Protein AF-A0A3D8Z254-F1 (afdb_monomer)

Mean predicted aligned error: 4.97 Å

Structure (mmCIF, N/CA/C/O backbone):
data_AF-A0A3D8Z254-F1
#
_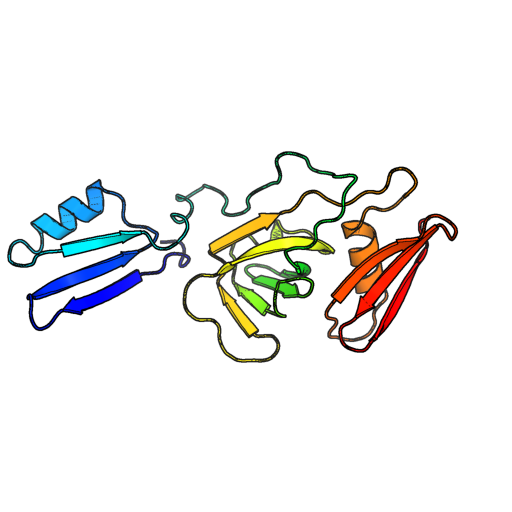entry.id   AF-A0A3D8Z254-F1
#
loop_
_atom_site.group_PDB
_atom_site.id
_atom_site.type_symbol
_atom_site.label_atom_id
_atom_site.label_alt_id
_atom_site.label_comp_id
_atom_site.label_asym_id
_atom_site.label_entity_id
_atom_site.label_seq_id
_atom_site.pdbx_PDB_ins_code
_atom_site.Cartn_x
_atom_site.Cartn_y
_atom_site.Cartn_z
_atom_site.occupancy
_atom_site.B_iso_or_equiv
_atom_site.auth_seq_id
_atom_site.auth_comp_id
_atom_site.auth_asym_id
_atom_site.auth_atom_id
_atom_site.pdbx_PDB_model_num
ATOM 1 N N . MET A 1 1 ? -8.958 11.985 17.134 1.00 48.03 1 MET A N 1
ATOM 2 C CA . MET A 1 1 ? -8.415 10.749 16.535 1.00 48.03 1 MET A CA 1
ATOM 3 C C . MET A 1 1 ? -8.203 11.050 15.072 1.00 48.03 1 MET A C 1
ATOM 5 O O . MET A 1 1 ? -9.126 11.587 14.476 1.00 48.03 1 MET A O 1
ATOM 9 N N . ASP A 1 2 ? -7.040 10.729 14.513 1.00 56.03 2 ASP A N 1
ATOM 10 C CA . ASP A 1 2 ? -6.680 11.037 13.116 1.00 56.03 2 ASP A CA 1
ATOM 11 C C . ASP A 1 2 ? -7.449 10.182 12.085 1.00 56.03 2 ASP A C 1
ATOM 13 O O . ASP A 1 2 ? -6.917 9.857 11.034 1.00 56.03 2 ASP A O 1
ATOM 17 N N . GLY A 1 3 ? -8.667 9.726 12.400 1.00 66.44 3 GLY A N 1
ATOM 18 C CA . GLY A 1 3 ? -9.522 8.925 11.512 1.00 66.44 3 GLY A CA 1
ATOM 19 C C . GLY A 1 3 ? -9.018 7.516 11.164 1.00 66.44 3 GLY A C 1
ATOM 20 O O . GLY A 1 3 ? -9.778 6.744 10.602 1.00 66.44 3 GLY A O 1
ATOM 21 N N . ARG A 1 4 ? -7.776 7.157 11.517 1.00 80.38 4 ARG A N 1
ATOM 22 C CA . ARG A 1 4 ? -7.120 5.888 11.133 1.00 80.38 4 ARG A CA 1
ATOM 23 C C . ARG A 1 4 ? -7.458 4.681 12.018 1.00 80.38 4 ARG A C 1
ATOM 25 O O . ARG A 1 4 ? -7.117 3.555 11.669 1.00 80.38 4 ARG A O 1
ATOM 32 N N . GLY A 1 5 ? -8.070 4.908 13.179 1.00 85.12 5 GLY A N 1
ATOM 33 C CA . GLY A 1 5 ? -8.407 3.834 14.112 1.00 85.12 5 GLY A CA 1
ATOM 34 C C . GLY A 1 5 ? -9.682 3.105 13.715 1.00 85.12 5 GLY A C 1
ATOM 35 O O . GLY A 1 5 ? -10.660 3.740 13.325 1.00 85.12 5 GLY A O 1
ATOM 36 N N . SER A 1 6 ? -9.676 1.788 13.864 1.00 86.88 6 SER A N 1
ATOM 37 C CA . SER A 1 6 ? -10.838 0.930 13.671 1.00 86.88 6 SER A CA 1
ATOM 38 C C . SER A 1 6 ? -11.307 0.343 14.999 1.00 86.88 6 SER A C 1
ATOM 40 O O . SER A 1 6 ? -10.534 0.150 15.944 1.00 86.88 6 SER A O 1
ATOM 42 N N . TYR A 1 7 ? -12.609 0.090 15.083 1.00 91.06 7 TYR A N 1
ATOM 43 C CA . TYR A 1 7 ? -13.187 -0.672 16.176 1.00 91.06 7 TYR A CA 1
ATOM 44 C C . TYR A 1 7 ? -14.328 -1.545 15.684 1.00 91.06 7 TYR A C 1
ATOM 46 O O . TYR A 1 7 ? -15.035 -1.212 14.732 1.00 91.06 7 TYR A O 1
ATOM 54 N N . THR A 1 8 ? -14.534 -2.636 16.404 1.00 91.44 8 THR A N 1
ATOM 55 C CA . THR A 1 8 ? -15.739 -3.446 16.334 1.00 91.44 8 THR A CA 1
ATOM 56 C C . THR A 1 8 ? -16.298 -3.576 17.740 1.00 91.44 8 THR A C 1
ATOM 58 O O . THR A 1 8 ? -15.555 -3.666 18.716 1.00 91.44 8 THR A O 1
ATOM 61 N N . VAL A 1 9 ? -17.620 -3.540 17.855 1.00 94.19 9 VAL A N 1
ATOM 62 C CA . VAL A 1 9 ? -18.309 -3.868 19.101 1.00 94.19 9 VAL A CA 1
ATOM 63 C C . VAL A 1 9 ? -19.334 -4.926 18.762 1.00 94.19 9 VAL A C 1
ATOM 65 O O . VAL A 1 9 ? -20.166 -4.726 17.877 1.00 94.19 9 VAL A O 1
ATOM 68 N N . SER A 1 10 ? -19.260 -6.052 19.454 1.00 94.75 10 SER A N 1
ATOM 69 C CA . SER A 1 10 ? -20.246 -7.117 19.349 1.00 94.75 10 SER A CA 1
ATOM 70 C C . SER A 1 10 ? -20.638 -7.602 20.737 1.00 94.75 10 SER A C 1
ATOM 72 O O . SER A 1 10 ? -20.000 -7.277 21.739 1.00 94.75 10 SER A O 1
ATOM 74 N N . THR A 1 11 ? -21.745 -8.328 20.814 1.00 95.12 11 THR A N 1
ATOM 75 C CA . THR A 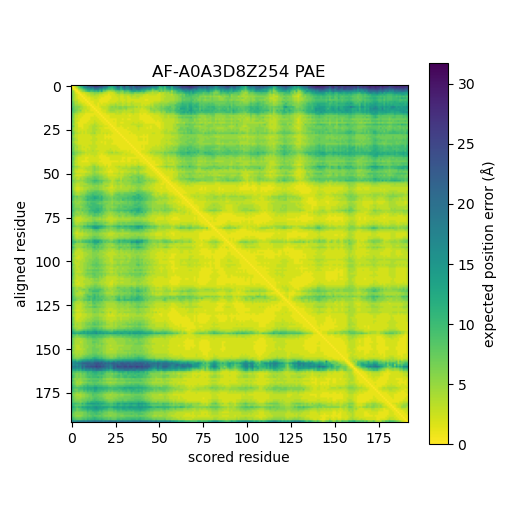1 11 ? -22.253 -8.848 22.080 1.00 95.12 11 THR A CA 1
ATOM 76 C C . THR A 1 11 ? -22.642 -10.296 21.886 1.00 95.12 11 THR A C 1
ATOM 78 O O . THR A 1 11 ? -23.432 -10.618 20.997 1.00 95.12 11 THR A O 1
ATOM 81 N N . ASP A 1 12 ? -22.108 -11.163 22.737 1.00 92.25 12 ASP A N 1
ATOM 82 C CA . ASP A 1 12 ? -22.614 -12.517 22.870 1.00 92.25 12 ASP A CA 1
ATOM 83 C C . ASP A 1 12 ? -23.932 -12.457 23.649 1.00 92.25 12 ASP A C 1
ATOM 85 O O . ASP A 1 12 ? -23.964 -12.180 24.847 1.00 92.25 12 ASP A O 1
ATOM 89 N N . ILE A 1 13 ? -25.040 -12.706 22.956 1.00 92.12 13 ILE A N 1
ATOM 90 C CA . ILE A 1 13 ? -26.385 -12.630 23.538 1.00 92.12 13 ILE A CA 1
ATOM 91 C C . ILE A 1 13 ? -26.690 -13.761 24.532 1.00 92.12 13 ILE A C 1
ATOM 93 O O . ILE A 1 13 ? -27.680 -13.674 25.254 1.00 92.12 13 ILE A O 1
ATOM 97 N N . ILE A 1 14 ? -25.875 -14.820 24.567 1.00 93.94 14 ILE A N 1
ATOM 98 C CA . ILE A 1 14 ? -26.016 -15.934 25.510 1.00 93.94 14 ILE A CA 1
ATOM 99 C C . ILE A 1 14 ? -25.294 -15.598 26.815 1.00 93.94 14 ILE A C 1
ATOM 101 O O . ILE A 1 14 ? -25.862 -15.773 27.892 1.00 93.94 14 ILE A O 1
ATOM 105 N N . THR A 1 15 ? -24.049 -15.121 26.731 1.00 93.12 15 THR A N 1
ATOM 106 C CA . THR A 1 15 ? -23.218 -14.841 27.917 1.00 93.12 15 THR A CA 1
ATOM 107 C C . THR A 1 15 ? -23.320 -13.399 28.416 1.00 93.12 15 THR A C 1
ATOM 109 O O . THR A 1 15 ? -22.952 -13.120 29.556 1.00 93.12 15 THR A O 1
ATOM 112 N N . GLY A 1 16 ? -23.821 -12.479 27.589 1.00 91.38 16 GLY A N 1
ATOM 113 C CA . GLY A 1 16 ? -23.878 -11.043 27.869 1.00 91.38 16 GLY A CA 1
ATOM 114 C C . GLY A 1 16 ? -22.524 -10.331 27.765 1.00 91.38 16 GLY A C 1
ATOM 115 O O . GLY A 1 16 ? -22.438 -9.148 28.097 1.00 91.38 16 GLY A O 1
ATOM 116 N N . VAL A 1 17 ? -21.468 -11.028 27.330 1.00 96.19 17 VAL A N 1
ATOM 117 C CA . VAL A 1 17 ? -20.127 -10.450 27.171 1.00 96.19 17 VAL A CA 1
ATOM 118 C C . VAL A 1 17 ? -20.112 -9.519 25.962 1.00 96.19 17 VAL A C 1
ATOM 120 O O . VAL A 1 17 ? -20.570 -9.878 24.876 1.00 96.19 17 VAL A O 1
ATOM 123 N N . ILE A 1 18 ? -19.556 -8.323 26.149 1.00 96.94 18 ILE A N 1
ATOM 124 C CA . ILE A 1 18 ? -19.326 -7.360 25.073 1.00 96.94 18 ILE A CA 1
ATOM 125 C C . ILE A 1 18 ? -17.884 -7.521 24.597 1.00 96.94 18 ILE A C 1
ATOM 127 O O . ILE A 1 18 ? -16.942 -7.281 25.353 1.00 96.94 18 ILE A O 1
ATOM 131 N N . GLU A 1 19 ? -17.708 -7.898 23.335 1.00 96.69 19 GLU A N 1
ATOM 132 C CA . GLU A 1 19 ? -16.398 -7.967 22.694 1.00 96.69 19 GLU A CA 1
ATOM 133 C C . GLU A 1 19 ? -16.105 -6.660 21.959 1.00 96.69 19 GLU A C 1
ATOM 135 O O . GLU A 1 19 ? -16.905 -6.192 21.146 1.00 96.69 19 GLU A O 1
ATOM 140 N N . ILE A 1 20 ? -14.947 -6.071 22.248 1.00 96.19 20 ILE A N 1
ATOM 141 C CA . ILE A 1 20 ? -14.480 -4.811 21.675 1.00 96.19 20 ILE A CA 1
ATOM 142 C C . ILE A 1 20 ? -13.157 -5.076 20.956 1.00 96.19 20 ILE A C 1
ATOM 144 O O . ILE A 1 20 ? -12.096 -5.135 21.586 1.00 96.19 20 ILE A O 1
ATOM 148 N N . GLY A 1 21 ? -13.224 -5.226 19.635 1.00 94.50 21 GLY A N 1
ATOM 149 C CA . GLY A 1 21 ? -12.053 -5.204 18.762 1.00 94.50 21 GLY A CA 1
ATOM 150 C C . GLY A 1 21 ? -11.593 -3.766 18.551 1.00 94.50 21 GLY A C 1
ATOM 151 O O . GLY A 1 21 ? -12.422 -2.874 18.351 1.00 94.50 21 GLY A O 1
ATOM 152 N N . HIS A 1 22 ? -10.296 -3.494 18.654 1.00 93.56 22 HIS A N 1
ATOM 153 C CA . HIS A 1 22 ? -9.771 -2.139 18.505 1.00 93.56 22 HIS A CA 1
ATOM 154 C C . HIS A 1 22 ? -8.308 -2.113 18.082 1.00 93.56 22 HIS A C 1
ATOM 156 O O . HIS A 1 22 ? -7.547 -3.041 18.320 1.00 93.56 22 HIS A O 1
ATOM 162 N N . ASP A 1 23 ? -7.854 -0.951 17.634 1.00 92.06 23 ASP A N 1
ATOM 163 C CA . ASP A 1 23 ? -6.436 -0.688 17.383 1.00 92.06 23 ASP A CA 1
ATOM 164 C C . ASP A 1 23 ? -5.933 0.619 18.008 1.00 92.06 23 ASP A C 1
ATOM 166 O O . ASP A 1 23 ? -4.857 1.109 17.678 1.00 92.06 23 ASP A O 1
ATOM 170 N N . PHE A 1 24 ? -6.700 1.197 18.933 1.00 92.50 24 PHE A N 1
ATOM 171 C CA . PHE A 1 24 ? -6.371 2.498 19.525 1.00 92.50 24 PHE A CA 1
ATOM 172 C C . PHE A 1 24 ? -6.555 2.578 21.042 1.00 92.50 24 PHE A C 1
ATOM 174 O O . PHE A 1 24 ? -6.047 3.511 21.667 1.00 92.50 24 PHE A O 1
ATOM 181 N N . LEU A 1 25 ? -7.283 1.646 21.667 1.00 93.31 25 LEU A N 1
ATOM 182 C CA . LEU A 1 25 ? -7.513 1.690 23.109 1.00 93.31 25 LEU A CA 1
ATOM 183 C C . LEU A 1 25 ? -6.271 1.219 23.867 1.00 93.31 25 LEU A C 1
ATOM 185 O O . LEU A 1 25 ? -5.863 0.064 23.790 1.00 93.31 25 LEU A O 1
ATOM 189 N N . LYS A 1 26 ? -5.701 2.110 24.675 1.00 92.94 26 LYS A N 1
ATOM 190 C CA . LYS A 1 26 ? -4.655 1.763 25.642 1.00 92.94 26 LYS A CA 1
ATOM 191 C C . LYS A 1 26 ? -5.265 1.075 26.859 1.00 92.94 26 LYS A C 1
ATOM 193 O O . LYS A 1 26 ? -6.400 1.367 27.238 1.00 92.94 26 LYS A O 1
ATOM 198 N N . THR A 1 27 ? -4.464 0.300 27.591 1.00 93.94 27 THR A N 1
ATOM 199 C CA . THR A 1 27 ? -4.886 -0.383 28.833 1.00 93.94 27 THR A CA 1
ATOM 200 C C . THR A 1 27 ? -5.558 0.556 29.843 1.00 93.94 27 THR A C 1
ATOM 202 O O . THR A 1 27 ? -6.535 0.196 30.493 1.00 93.94 27 THR A O 1
ATOM 205 N N . GLY A 1 28 ? -5.071 1.795 29.977 1.00 95.12 28 GLY A N 1
ATOM 206 C CA . GLY A 1 28 ? -5.688 2.785 30.866 1.00 95.12 28 GLY A CA 1
ATOM 207 C C . GLY A 1 28 ? -7.080 3.248 30.413 1.00 95.12 28 GLY A C 1
ATOM 208 O O . GLY A 1 28 ? -7.902 3.594 31.256 1.00 95.12 28 GLY A O 1
ATOM 209 N N . GLN A 1 29 ? -7.353 3.257 29.106 1.00 94.94 29 GLN A N 1
ATOM 210 C CA . GLN A 1 29 ? -8.665 3.591 28.542 1.00 94.94 29 GLN A CA 1
ATOM 211 C C . GLN A 1 29 ? -9.626 2.406 28.649 1.00 94.94 29 GLN A C 1
ATOM 213 O O . GLN A 1 29 ? -10.766 2.610 29.052 1.00 94.94 29 GLN A O 1
ATOM 218 N N . GLN A 1 30 ? -9.149 1.182 28.406 1.00 96.75 30 GLN A N 1
ATOM 219 C CA . GLN A 1 30 ? -9.919 -0.049 28.628 1.00 96.75 30 GLN A CA 1
ATOM 220 C C . GLN A 1 30 ? -10.434 -0.119 30.076 1.00 96.75 30 GLN A C 1
ATOM 222 O O . GLN A 1 30 ? -11.635 -0.199 30.305 1.00 96.75 30 GLN A O 1
ATOM 227 N N . LYS A 1 31 ? -9.556 0.112 31.063 1.00 97.12 31 LYS A N 1
ATOM 228 C CA . LYS A 1 31 ? -9.941 0.181 32.488 1.00 97.12 31 LYS A CA 1
ATOM 229 C C . LYS A 1 31 ? -10.949 1.282 32.818 1.00 97.12 31 LYS A C 1
ATOM 231 O O . LYS A 1 31 ? -11.680 1.178 33.800 1.00 97.12 31 LYS A O 1
ATOM 236 N N . LYS A 1 32 ? -10.956 2.390 32.069 1.00 97.19 32 LYS A N 1
ATOM 237 C CA . LYS A 1 32 ? -11.971 3.443 32.242 1.00 97.19 32 LYS A CA 1
ATOM 238 C C . LYS A 1 32 ? -13.324 2.982 31.708 1.00 97.19 32 LYS A C 1
ATOM 240 O O . LYS A 1 32 ? -14.322 3.248 32.365 1.00 97.19 32 LYS A O 1
ATOM 245 N N . LEU A 1 33 ? -13.340 2.277 30.577 1.00 96.12 33 LEU A N 1
ATOM 246 C CA . LEU A 1 33 ? -14.555 1.697 30.003 1.00 96.12 33 LEU A CA 1
ATOM 247 C C . LEU A 1 33 ? -15.149 0.629 30.929 1.00 96.12 33 LEU A C 1
ATOM 249 O O . LEU A 1 33 ? -16.332 0.702 31.231 1.00 96.12 33 LEU A O 1
ATOM 253 N N . GLU A 1 34 ? -14.331 -0.270 31.480 1.00 97.19 34 GLU A N 1
ATOM 254 C CA . GLU A 1 34 ? -14.778 -1.269 32.471 1.00 97.19 34 GLU A CA 1
ATOM 255 C C . GLU A 1 34 ? -15.443 -0.614 33.691 1.00 97.19 34 GLU A C 1
ATOM 257 O O . GLU A 1 34 ? -16.478 -1.064 34.169 1.00 97.19 34 GLU A O 1
ATOM 262 N N . LYS A 1 35 ? -14.886 0.502 34.180 1.00 97.19 35 LYS A N 1
ATOM 263 C CA . LYS A 1 35 ? -15.482 1.262 35.292 1.00 97.19 35 LYS A CA 1
ATOM 264 C C . LYS A 1 35 ? -16.767 1.990 34.910 1.00 97.19 35 LYS A C 1
ATOM 266 O O . LYS A 1 35 ? -17.600 2.229 35.778 1.00 97.19 35 LYS A O 1
ATOM 271 N N . GLN A 1 36 ? -16.887 2.413 33.654 1.00 97.38 36 GLN A N 1
ATOM 272 C CA . GLN A 1 36 ? -18.061 3.118 33.147 1.00 97.38 36 GLN A CA 1
ATOM 273 C C . GLN A 1 36 ? -19.237 2.164 32.907 1.00 97.38 36 GLN A C 1
ATOM 275 O O . GLN A 1 36 ? -20.385 2.577 33.053 1.00 97.38 36 GLN A O 1
ATOM 280 N N . PHE A 1 37 ? -18.950 0.901 32.587 1.00 95.12 37 PHE A N 1
ATOM 281 C CA . PHE A 1 37 ? -19.934 -0.149 32.329 1.00 95.12 37 PHE A CA 1
ATOM 282 C C . PHE A 1 37 ? -19.744 -1.329 33.299 1.00 95.12 37 PHE A C 1
ATOM 284 O O . PHE A 1 37 ? -19.444 -2.435 32.856 1.00 95.12 37 PHE A O 1
ATOM 291 N N . PRO A 1 38 ? -19.910 -1.115 34.620 1.00 95.56 38 PRO A N 1
ATOM 292 C CA . PRO A 1 38 ? -19.565 -2.113 35.635 1.00 95.56 38 PRO A CA 1
ATOM 293 C C . PRO A 1 38 ? -20.451 -3.366 35.596 1.00 95.56 38 PRO A C 1
ATOM 295 O O . PRO A 1 38 ? -20.047 -4.409 36.101 1.00 95.56 38 PRO A O 1
ATOM 298 N N . ASP A 1 39 ? -21.639 -3.266 34.996 1.00 95.12 39 ASP A N 1
ATOM 299 C CA . ASP A 1 39 ? -22.605 -4.365 34.897 1.00 95.12 39 ASP A CA 1
ATOM 300 C C . ASP A 1 39 ? -22.337 -5.299 33.703 1.00 95.12 39 ASP A C 1
ATOM 302 O O . ASP A 1 39 ? -23.005 -6.322 33.561 1.00 95.12 39 ASP A O 1
ATOM 306 N N . TYR A 1 40 ? -21.367 -4.965 32.844 1.00 93.19 40 TYR A N 1
ATOM 307 C CA . TYR A 1 40 ? -21.034 -5.739 31.651 1.00 93.19 40 TYR A CA 1
ATOM 308 C C . TYR A 1 40 ? -19.603 -6.263 31.720 1.00 93.19 40 TYR A C 1
ATOM 310 O O . TYR A 1 40 ? -18.658 -5.532 32.019 1.00 93.19 40 TYR A O 1
ATOM 318 N N . ALA A 1 41 ? -19.425 -7.533 31.366 1.00 95.69 41 ALA A N 1
ATOM 319 C CA . ALA A 1 41 ? -18.102 -8.068 31.091 1.00 95.69 41 ALA A CA 1
ATOM 320 C C . ALA A 1 41 ? -17.631 -7.539 29.729 1.00 95.69 41 ALA A C 1
ATOM 322 O O . ALA A 1 41 ? -18.234 -7.845 28.699 1.00 95.69 41 ALA A O 1
ATOM 323 N N . LEU A 1 42 ? -16.564 -6.739 29.731 1.00 97.31 42 LEU A N 1
ATOM 324 C CA . LEU A 1 42 ? -15.933 -6.232 28.515 1.00 97.31 42 LEU A CA 1
ATOM 325 C C . LEU A 1 42 ? -14.700 -7.078 28.188 1.00 97.31 42 LEU A C 1
ATOM 327 O O . LEU A 1 42 ? -13.821 -7.246 29.033 1.00 97.31 42 LEU A O 1
ATOM 331 N N . ASN A 1 43 ? -14.618 -7.580 26.960 1.00 96.69 43 ASN A N 1
ATOM 332 C CA . ASN A 1 43 ? -13.450 -8.280 26.442 1.00 96.69 43 ASN A CA 1
ATOM 333 C C . ASN A 1 43 ? -12.806 -7.447 25.332 1.00 96.69 43 ASN A C 1
ATOM 335 O O . ASN A 1 43 ? -13.417 -7.225 24.289 1.00 96.69 43 ASN A O 1
ATOM 339 N N . PHE A 1 44 ? -11.577 -6.983 25.548 1.00 96.88 44 PHE A N 1
ATOM 340 C CA . PHE A 1 44 ? -10.856 -6.169 24.572 1.00 96.88 44 PHE A CA 1
ATOM 341 C C . PHE A 1 44 ? -9.894 -7.027 23.760 1.00 96.88 44 PHE A C 1
ATOM 343 O O . PHE A 1 44 ? -9.047 -7.727 24.319 1.00 96.88 44 PHE A O 1
ATOM 350 N N . LYS A 1 45 ? -9.971 -6.910 22.437 1.00 95.19 45 LYS A N 1
ATOM 351 C CA . LYS A 1 45 ? -9.044 -7.549 21.510 1.00 95.19 45 LYS A CA 1
ATOM 352 C C . LYS A 1 45 ? -8.362 -6.482 20.669 1.00 95.19 45 LYS A C 1
ATOM 354 O O . LYS A 1 45 ? -9.024 -5.668 20.036 1.00 95.19 45 LYS A O 1
ATOM 359 N N . GLN A 1 46 ? -7.032 -6.494 20.659 1.00 93.50 46 GLN A N 1
ATOM 360 C CA . GLN A 1 46 ? -6.294 -5.654 19.729 1.00 93.50 46 GLN A CA 1
ATOM 361 C C . GLN A 1 46 ? -6.305 -6.298 18.337 1.00 93.50 46 GLN A C 1
ATOM 363 O O . GLN A 1 46 ? -5.834 -7.425 18.181 1.00 93.50 46 GLN A O 1
ATOM 368 N N . ASP A 1 47 ? -6.787 -5.563 17.341 1.00 87.62 47 ASP A N 1
ATOM 369 C CA . ASP A 1 47 ? -6.780 -5.956 15.936 1.00 87.62 47 ASP A CA 1
ATOM 370 C C . ASP A 1 47 ? -5.640 -5.234 15.198 1.00 87.62 47 ASP A C 1
ATOM 372 O O . ASP A 1 47 ? -5.571 -4.004 15.146 1.00 87.62 47 ASP A O 1
ATOM 376 N N . GLY A 1 48 ? -4.708 -6.000 14.629 1.00 86.38 48 GLY A N 1
ATOM 377 C CA . GLY A 1 48 ? -3.560 -5.446 13.904 1.00 86.38 48 GLY A CA 1
ATOM 378 C C . GLY A 1 48 ? -2.613 -4.609 14.776 1.00 86.38 48 GLY A C 1
ATOM 379 O O . GLY A 1 48 ? -2.481 -4.822 15.990 1.00 86.38 48 GLY A O 1
ATOM 380 N N . ARG A 1 49 ? -1.895 -3.668 14.148 1.00 90.62 49 ARG A N 1
ATOM 381 C CA . ARG A 1 49 ? -0.979 -2.756 14.854 1.00 90.62 49 ARG A CA 1
ATOM 382 C C . ARG A 1 49 ? -1.769 -1.650 15.551 1.00 90.62 49 ARG A C 1
ATOM 384 O O . ARG A 1 49 ? -2.783 -1.187 15.035 1.00 90.62 49 ARG A O 1
ATOM 391 N N . MET A 1 50 ? -1.289 -1.188 16.704 1.00 91.69 50 MET A N 1
ATOM 392 C CA . MET A 1 50 ? -1.850 0.014 17.329 1.00 91.69 50 MET A CA 1
ATOM 393 C C . MET A 1 50 ? -1.621 1.214 16.416 1.00 91.69 50 MET A C 1
ATOM 395 O O . MET A 1 50 ? -0.519 1.355 15.892 1.00 91.69 50 MET A O 1
ATOM 399 N N . VAL A 1 51 ? -2.625 2.072 16.239 1.00 91.81 51 VAL A N 1
ATOM 400 C CA . VAL A 1 51 ? -2.472 3.320 15.481 1.00 91.81 51 VAL A CA 1
ATOM 401 C C . VAL A 1 51 ? -1.311 4.144 16.026 1.00 91.81 51 VAL A C 1
ATOM 403 O O . VAL A 1 51 ? -1.071 4.176 17.236 1.00 91.81 51 VAL A O 1
ATOM 406 N N . ALA A 1 52 ? -0.600 4.824 15.127 1.00 90.50 52 ALA A N 1
ATOM 407 C CA . ALA A 1 52 ? 0.454 5.746 15.516 1.00 90.50 52 ALA A CA 1
ATOM 408 C C . ALA A 1 52 ? -0.094 6.796 16.496 1.00 90.50 52 ALA A C 1
ATOM 410 O O . ALA A 1 52 ? -1.207 7.308 16.333 1.00 90.50 52 ALA A O 1
ATOM 411 N N . GLU A 1 53 ? 0.689 7.107 17.528 1.00 87.56 53 GLU A N 1
ATOM 412 C CA . GLU A 1 53 ? 0.332 8.170 18.462 1.00 87.56 53 GLU A CA 1
ATOM 413 C C . GLU A 1 53 ? 0.293 9.523 17.742 1.00 87.56 53 GLU A C 1
ATOM 415 O O . GLU A 1 53 ? 1.019 9.720 16.764 1.00 87.56 53 GLU A O 1
ATOM 420 N N . PRO A 1 54 ? -0.487 10.499 18.238 1.00 83.88 54 PRO A N 1
ATOM 421 C CA . PRO A 1 54 ? -0.460 11.849 17.692 1.00 83.88 54 PRO A CA 1
ATOM 422 C C . PRO A 1 54 ? 0.974 12.394 17.597 1.00 83.88 54 PRO A C 1
ATOM 424 O O . PRO A 1 54 ? 1.711 12.411 18.585 1.00 83.88 54 PRO A O 1
ATOM 427 N N . GLY A 1 55 ? 1.366 12.833 16.400 1.00 85.50 55 GLY A N 1
ATOM 428 C CA . GLY A 1 55 ? 2.712 13.337 16.106 1.00 85.50 55 GLY A CA 1
ATOM 429 C C . GLY A 1 55 ? 3.753 12.268 15.752 1.00 85.50 55 GLY A C 1
ATOM 430 O O . GLY A 1 55 ? 4.871 12.625 15.387 1.00 85.50 55 GLY A O 1
ATOM 431 N N . GLN A 1 56 ? 3.414 10.978 15.821 1.00 91.31 56 GLN A N 1
ATOM 432 C CA . GLN A 1 56 ? 4.230 9.905 15.255 1.00 91.31 56 GLN A CA 1
ATOM 433 C C . GLN A 1 56 ? 3.804 9.616 13.816 1.00 91.31 56 GLN A C 1
ATOM 435 O O . GLN A 1 56 ? 2.618 9.614 13.489 1.00 91.31 56 GLN A O 1
ATOM 440 N N . SER A 1 57 ? 4.791 9.355 12.961 1.00 93.94 57 SER A N 1
ATOM 441 C CA . SER A 1 57 ? 4.536 8.967 11.577 1.00 93.94 57 SER A CA 1
ATOM 442 C C . SER A 1 57 ? 3.974 7.549 11.509 1.00 93.94 57 SER A C 1
ATOM 444 O O . SER A 1 57 ? 4.443 6.654 12.216 1.00 93.94 57 SER A O 1
ATOM 446 N N . ALA A 1 58 ? 3.004 7.337 10.623 1.00 95.81 58 ALA A N 1
ATOM 447 C CA . ALA A 1 58 ? 2.540 6.008 10.239 1.00 95.81 58 ALA A CA 1
ATOM 448 C C . ALA A 1 58 ? 3.274 5.446 9.009 1.00 95.81 58 ALA A C 1
ATOM 450 O O . ALA A 1 58 ? 2.905 4.389 8.491 1.00 95.81 58 ALA A O 1
ATOM 451 N N . ILE A 1 59 ? 4.317 6.134 8.540 1.00 97.25 59 ILE A N 1
ATOM 452 C CA . ILE A 1 59 ? 5.244 5.601 7.549 1.00 97.25 59 ILE A CA 1
ATOM 453 C C . ILE A 1 59 ? 6.356 4.858 8.280 1.00 97.25 59 ILE A C 1
ATOM 455 O O . ILE A 1 59 ? 7.126 5.432 9.054 1.00 97.25 59 ILE A O 1
ATOM 459 N N . ILE A 1 60 ? 6.470 3.567 7.993 1.00 97.31 60 ILE A N 1
ATOM 460 C CA . ILE A 1 60 ? 7.506 2.710 8.557 1.00 97.31 60 ILE A CA 1
ATOM 461 C C . ILE A 1 60 ? 8.628 2.622 7.534 1.00 97.31 60 ILE A C 1
ATOM 463 O O . ILE A 1 60 ? 8.459 2.080 6.444 1.00 97.31 60 ILE A O 1
ATOM 467 N N . LYS A 1 61 ? 9.776 3.205 7.878 1.00 96.50 61 LYS A N 1
ATOM 468 C CA . LYS A 1 61 ? 10.967 3.189 7.025 1.00 96.50 61 LYS A CA 1
ATOM 469 C C . LYS A 1 61 ? 11.692 1.847 7.149 1.00 96.50 61 LYS A C 1
ATOM 471 O O . LYS A 1 61 ? 11.715 1.277 8.245 1.00 96.50 61 LYS A O 1
ATOM 476 N N . PRO A 1 62 ? 12.325 1.362 6.070 1.00 96.31 62 PRO A N 1
ATOM 477 C CA . PRO A 1 62 ? 13.100 0.140 6.148 1.00 96.31 62 PRO A CA 1
ATOM 478 C C . PRO A 1 62 ? 14.353 0.364 7.004 1.00 96.31 62 PRO A C 1
ATOM 480 O O . PRO A 1 62 ? 14.860 1.481 7.116 1.00 96.31 62 PRO A O 1
ATOM 483 N N . LYS A 1 63 ? 14.873 -0.711 7.607 1.00 95.06 63 LYS A N 1
ATOM 484 C CA . LYS A 1 63 ? 16.136 -0.656 8.368 1.00 95.06 63 LYS A CA 1
ATOM 485 C C . LYS A 1 63 ? 17.323 -0.301 7.471 1.00 95.06 63 LYS A C 1
ATOM 487 O O . LYS A 1 63 ? 18.209 0.435 7.890 1.00 95.06 63 LYS A O 1
ATOM 492 N N . GLU A 1 64 ? 17.311 -0.827 6.251 1.00 95.19 64 GLU A N 1
ATOM 493 C CA . GLU A 1 64 ? 18.277 -0.537 5.198 1.00 95.19 64 GLU A CA 1
ATOM 494 C C . GLU A 1 64 ? 17.533 0.077 4.016 1.00 95.19 64 GLU A C 1
ATOM 496 O 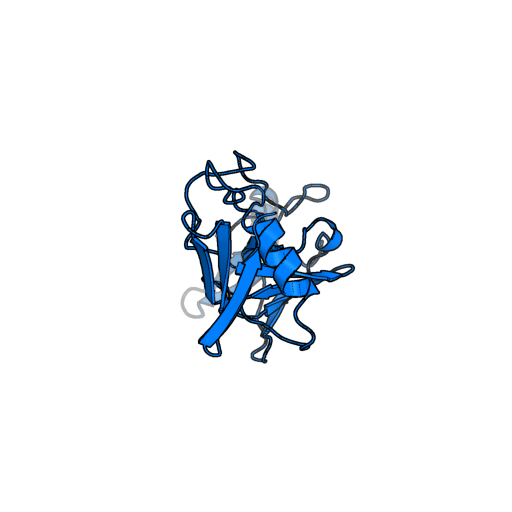O . GLU A 1 64 ? 16.489 -0.424 3.602 1.00 95.19 64 GLU A O 1
ATOM 501 N N . ASN A 1 65 ? 18.048 1.183 3.481 1.00 94.38 65 ASN A N 1
ATOM 502 C CA . ASN A 1 65 ? 17.367 1.894 2.399 1.00 94.38 65 ASN A CA 1
ATOM 503 C C . ASN A 1 65 ? 17.391 1.124 1.077 1.00 94.38 65 ASN A C 1
ATOM 505 O O . ASN A 1 65 ? 16.469 1.286 0.283 1.00 94.38 65 ASN A O 1
ATOM 509 N N . GLU A 1 66 ? 18.408 0.290 0.867 1.00 96.12 66 GLU A N 1
ATOM 510 C CA . GLU A 1 66 ? 18.636 -0.471 -0.358 1.00 96.12 66 GLU A CA 1
ATOM 511 C C . GLU A 1 66 ? 18.873 -1.949 -0.054 1.00 96.12 66 GLU A C 1
ATOM 513 O O . GLU A 1 66 ? 19.318 -2.315 1.032 1.00 96.12 66 GLU A O 1
ATOM 518 N N . THR A 1 67 ? 18.618 -2.796 -1.046 1.00 97.06 67 THR A N 1
ATOM 519 C CA . THR A 1 67 ? 18.869 -4.237 -1.005 1.00 97.06 67 THR A CA 1
ATOM 520 C C . THR A 1 67 ? 19.394 -4.730 -2.350 1.00 97.06 67 THR A C 1
ATOM 522 O O . THR A 1 67 ? 19.062 -4.197 -3.409 1.00 97.06 67 THR A O 1
ATOM 525 N N . LYS A 1 68 ? 20.208 -5.790 -2.329 1.00 96.50 68 LYS A N 1
ATOM 526 C CA . LYS A 1 68 ? 20.642 -6.506 -3.544 1.00 96.50 68 LYS A CA 1
ATOM 527 C C . LYS A 1 68 ? 19.712 -7.664 -3.918 1.00 96.50 68 LYS A C 1
ATOM 529 O O . LYS A 1 68 ? 19.925 -8.298 -4.948 1.00 96.50 68 LYS A O 1
ATOM 534 N N . THR A 1 69 ? 18.681 -7.905 -3.115 1.00 94.50 69 THR A N 1
ATOM 535 C CA . THR A 1 69 ? 17.679 -8.951 -3.326 1.00 94.50 69 THR A CA 1
ATOM 536 C C . THR A 1 69 ? 16.316 -8.297 -3.540 1.00 94.50 69 THR A C 1
ATOM 538 O O . THR A 1 69 ? 15.903 -7.526 -2.672 1.00 94.50 69 THR A O 1
ATOM 541 N N . PRO A 1 70 ? 15.618 -8.576 -4.654 1.00 93.19 70 PRO A N 1
ATOM 542 C CA . PRO A 1 70 ? 14.300 -8.007 -4.905 1.00 93.19 70 PRO A CA 1
ATOM 543 C C . PRO A 1 70 ? 13.284 -8.491 -3.868 1.00 93.19 70 PRO A C 1
ATOM 545 O O . PRO A 1 70 ? 13.357 -9.626 -3.396 1.00 93.19 70 PRO A O 1
ATOM 548 N N . ALA A 1 71 ? 12.326 -7.632 -3.526 1.00 92.88 71 ALA A N 1
ATOM 549 C CA . ALA A 1 71 ? 11.191 -8.018 -2.699 1.00 92.88 71 ALA A CA 1
ATOM 550 C C . ALA A 1 71 ? 10.105 -8.683 -3.559 1.00 92.88 71 ALA A C 1
ATOM 552 O O . ALA A 1 71 ? 9.789 -8.206 -4.648 1.00 92.88 71 ALA A O 1
ATOM 553 N N . GLU A 1 72 ? 9.511 -9.763 -3.049 1.00 89.31 72 GLU A N 1
ATOM 554 C CA . GLU A 1 72 ? 8.403 -10.470 -3.713 1.00 89.31 72 GLU A CA 1
ATOM 555 C C . GLU A 1 72 ? 7.020 -9.963 -3.267 1.00 89.31 72 GLU A C 1
ATOM 557 O O . GLU A 1 72 ? 6.029 -10.160 -3.961 1.00 89.31 72 GLU A O 1
ATOM 562 N N . GLU A 1 73 ? 6.956 -9.276 -2.126 1.00 93.31 73 GLU A N 1
ATOM 563 C CA . GLU A 1 73 ? 5.722 -8.773 -1.514 1.00 93.31 73 GLU A CA 1
ATOM 564 C C . GLU A 1 73 ? 5.596 -7.248 -1.636 1.00 93.31 73 GLU A C 1
ATOM 566 O O . GLU A 1 73 ? 6.582 -6.537 -1.836 1.00 93.31 73 GLU A O 1
ATOM 571 N N . GLY A 1 74 ? 4.384 -6.739 -1.425 1.00 96.19 74 GLY A N 1
ATOM 572 C CA . GLY A 1 74 ? 4.034 -5.325 -1.533 1.00 96.19 74 GLY A CA 1
ATOM 573 C C . GLY A 1 74 ? 3.696 -4.907 -2.964 1.00 96.19 74 GLY A C 1
ATOM 574 O O . GLY A 1 74 ? 3.775 -5.711 -3.893 1.00 96.19 74 GLY A O 1
ATOM 575 N N . GLY A 1 75 ? 3.354 -3.634 -3.125 1.00 96.69 75 GLY A N 1
ATOM 576 C CA . GLY A 1 75 ? 3.026 -3.003 -4.401 1.00 96.69 75 GLY A CA 1
ATOM 577 C C . GLY A 1 75 ? 3.744 -1.680 -4.578 1.00 96.69 75 GLY A C 1
ATOM 578 O O . GLY A 1 75 ? 4.407 -1.191 -3.665 1.00 96.69 75 GLY A O 1
ATOM 579 N N . PHE A 1 76 ? 3.644 -1.103 -5.766 1.00 97.19 76 PHE A N 1
ATOM 580 C CA . PHE A 1 76 ? 4.330 0.139 -6.097 1.00 97.19 76 PHE A CA 1
ATOM 581 C C . PHE A 1 76 ? 3.422 1.335 -5.876 1.00 97.19 76 PHE A C 1
ATOM 583 O O . PHE A 1 76 ? 2.266 1.316 -6.291 1.00 97.19 76 PHE A O 1
ATOM 590 N N . VAL A 1 77 ? 3.960 2.391 -5.268 1.00 97.38 77 VAL A N 1
ATOM 591 C CA . VAL A 1 77 ? 3.305 3.701 -5.245 1.00 97.38 77 VAL A CA 1
ATOM 592 C C . VAL A 1 77 ? 3.328 4.251 -6.665 1.00 97.38 77 VAL A C 1
ATOM 594 O O . VAL A 1 77 ? 4.399 4.536 -7.200 1.00 97.38 77 VAL A O 1
ATOM 597 N N . LEU A 1 78 ? 2.163 4.377 -7.287 1.00 94.88 78 LEU A N 1
ATOM 598 C CA . LEU A 1 78 ? 2.043 4.830 -8.673 1.00 94.88 78 LEU A CA 1
ATOM 599 C C . LEU A 1 78 ? 1.721 6.320 -8.761 1.00 94.88 78 LEU A C 1
ATOM 601 O O . LEU A 1 78 ? 2.208 7.003 -9.658 1.00 94.88 78 LEU A O 1
ATOM 605 N N . GLU A 1 79 ? 0.970 6.829 -7.789 1.00 94.44 79 GLU A N 1
ATOM 606 C CA . GLU A 1 79 ? 0.608 8.238 -7.683 1.00 94.44 79 GLU A CA 1
ATOM 607 C C . GLU A 1 79 ? 0.542 8.650 -6.212 1.00 94.44 79 GLU A C 1
ATOM 609 O O . GLU A 1 79 ? 0.205 7.845 -5.340 1.00 94.44 79 GLU A O 1
ATOM 614 N N . THR A 1 80 ? 0.866 9.910 -5.932 1.00 95.62 80 THR A N 1
ATOM 615 C CA . THR A 1 80 ? 0.660 10.529 -4.622 1.00 95.62 80 THR A CA 1
ATOM 616 C C . THR A 1 80 ? -0.021 11.879 -4.796 1.00 95.62 80 THR A C 1
ATOM 618 O O . THR A 1 80 ? 0.264 12.628 -5.730 1.00 95.62 80 THR A O 1
ATOM 621 N N . SER A 1 81 ? -0.914 12.202 -3.870 1.00 93.31 81 SER A N 1
ATOM 622 C CA . SER A 1 81 ? -1.559 13.503 -3.762 1.00 93.31 81 SER A CA 1
ATOM 623 C C . SER A 1 81 ? -1.615 13.937 -2.292 1.00 93.31 81 SER A C 1
ATOM 625 O O . SER A 1 81 ? -1.110 13.243 -1.401 1.00 93.31 81 SER A O 1
ATOM 627 N N . ASP A 1 82 ? -2.182 15.112 -2.016 1.00 92.44 82 ASP A N 1
ATOM 628 C CA . ASP A 1 82 ? -2.377 15.546 -0.635 1.00 92.44 82 ASP A CA 1
ATOM 629 C C . ASP A 1 82 ? -3.470 14.697 0.029 1.00 92.44 82 ASP A C 1
ATOM 631 O O . ASP A 1 82 ? -4.644 14.765 -0.331 1.00 92.44 82 ASP A O 1
ATOM 635 N N . GLY A 1 83 ? -3.073 13.861 0.988 1.00 94.81 83 GLY A N 1
ATOM 636 C CA . GLY A 1 83 ? -3.994 13.009 1.735 1.00 94.81 83 GLY A CA 1
ATOM 637 C C . GLY A 1 83 ? -4.410 11.702 1.051 1.00 94.81 83 GLY A C 1
ATOM 638 O O . GLY A 1 83 ? -5.205 10.968 1.644 1.00 94.81 83 GLY A O 1
ATOM 639 N N . SER A 1 84 ? -3.893 11.360 -0.133 1.00 96.81 84 SER A N 1
ATOM 640 C CA . SER A 1 84 ? -4.101 10.035 -0.738 1.00 96.81 84 SER A CA 1
ATOM 641 C C . SER A 1 84 ? -2.943 9.573 -1.619 1.00 96.81 84 SER A C 1
ATOM 643 O O . SER A 1 84 ? -2.146 10.373 -2.106 1.00 96.81 84 SER A O 1
ATOM 645 N N . PHE A 1 85 ? -2.842 8.264 -1.829 1.00 97.69 85 PHE A N 1
ATOM 646 C CA . PHE A 1 85 ? -1.904 7.671 -2.777 1.00 97.69 85 PHE A CA 1
ATOM 647 C C . PHE A 1 85 ? -2.515 6.442 -3.444 1.00 97.69 85 PHE A C 1
ATOM 649 O O . PHE A 1 85 ? -3.335 5.744 -2.843 1.00 97.69 85 PHE A O 1
ATOM 656 N N . PHE A 1 86 ? -2.067 6.169 -4.665 1.00 96.12 86 PHE A N 1
ATOM 657 C CA . PHE A 1 86 ? -2.448 4.986 -5.422 1.00 96.12 86 PHE A CA 1
ATOM 658 C C . PHE A 1 86 ? -1.335 3.943 -5.337 1.00 96.12 86 PHE A C 1
ATOM 660 O O . PHE A 1 86 ? -0.167 4.241 -5.622 1.00 96.12 86 PHE A O 1
ATOM 667 N N . VAL A 1 87 ? -1.691 2.716 -4.955 1.00 96.75 87 VAL A N 1
ATOM 668 C CA . VAL A 1 87 ? -0.778 1.570 -4.954 1.00 96.75 87 VAL A CA 1
ATOM 669 C C . VAL A 1 87 ? -1.321 0.468 -5.853 1.00 96.75 87 VAL A C 1
ATOM 671 O O . VAL A 1 87 ? -2.522 0.194 -5.859 1.00 96.75 87 VAL A O 1
ATOM 674 N N . ALA A 1 88 ? -0.439 -0.198 -6.593 1.00 94.62 88 ALA A N 1
ATOM 675 C CA . ALA A 1 88 ? -0.800 -1.413 -7.313 1.00 94.62 88 ALA A CA 1
ATOM 676 C C . ALA A 1 88 ? 0.415 -2.308 -7.569 1.00 94.62 88 ALA A C 1
ATOM 678 O O . ALA A 1 88 ? 1.553 -1.836 -7.663 1.00 94.62 88 ALA A O 1
ATOM 679 N N . GLY A 1 89 ? 0.153 -3.599 -7.762 1.00 91.81 89 GLY A N 1
ATOM 680 C CA . GLY A 1 89 ? 1.150 -4.559 -8.221 1.00 91.81 89 GLY A CA 1
ATOM 681 C C . GLY A 1 89 ? 1.722 -5.440 -7.118 1.00 91.81 89 GLY A C 1
ATOM 682 O O . GLY A 1 89 ? 1.484 -5.218 -5.932 1.00 91.81 89 GLY A O 1
ATOM 683 N N . GLY A 1 90 ? 2.489 -6.456 -7.523 1.00 87.50 90 GLY A N 1
ATOM 684 C CA . GLY A 1 90 ? 2.998 -7.483 -6.612 1.00 87.50 90 GLY A CA 1
ATOM 685 C C . GLY A 1 90 ? 1.868 -8.161 -5.832 1.00 87.50 90 GLY A C 1
ATOM 686 O O . GLY A 1 90 ? 0.978 -8.755 -6.434 1.00 87.50 90 GLY A O 1
ATOM 687 N N . THR A 1 91 ? 1.899 -8.072 -4.499 1.00 91.88 91 THR A N 1
ATOM 688 C CA . THR A 1 91 ? 0.845 -8.638 -3.632 1.00 91.88 91 THR A CA 1
ATOM 689 C C . THR A 1 91 ? -0.230 -7.627 -3.231 1.00 91.88 91 THR A C 1
ATOM 691 O O . THR A 1 91 ? -1.175 -8.005 -2.543 1.00 91.88 91 THR A O 1
ATOM 694 N N . GLU A 1 92 ? -0.097 -6.356 -3.620 1.00 94.25 92 GLU A N 1
ATOM 695 C CA . GLU A 1 92 ? -1.113 -5.330 -3.369 1.00 94.25 92 GLU A CA 1
ATOM 696 C C . GLU A 1 92 ? -2.070 -5.229 -4.564 1.00 94.25 92 GLU A C 1
ATOM 698 O O . GLU A 1 92 ? -1.659 -5.098 -5.724 1.00 94.25 92 GLU A O 1
ATOM 703 N N . GLY A 1 93 ? -3.372 -5.253 -4.279 1.00 92.56 93 GLY A N 1
ATOM 704 C CA . GLY A 1 93 ? -4.391 -4.936 -5.275 1.00 92.56 93 GLY A CA 1
ATOM 705 C C . GLY A 1 93 ? -4.333 -3.461 -5.677 1.00 92.56 93 GLY A C 1
ATOM 706 O O . GLY A 1 93 ? -3.908 -2.617 -4.889 1.00 92.56 93 GLY A O 1
ATOM 707 N N . ALA A 1 94 ? -4.801 -3.138 -6.884 1.00 94.56 94 ALA A N 1
ATOM 708 C CA . ALA A 1 94 ? -4.928 -1.750 -7.322 1.00 94.56 94 ALA A CA 1
ATOM 709 C C . ALA A 1 94 ? -5.923 -0.998 -6.425 1.00 94.56 94 ALA A C 1
ATOM 711 O O . ALA A 1 94 ? -7.134 -1.214 -6.526 1.00 94.56 94 ALA A O 1
ATOM 712 N N . THR A 1 95 ? -5.400 -0.141 -5.547 1.00 96.50 95 THR A N 1
ATOM 713 C CA . THR A 1 95 ? -6.172 0.516 -4.490 1.00 96.50 95 THR A CA 1
ATOM 714 C C . THR A 1 95 ? -5.719 1.955 -4.295 1.00 96.50 95 THR A C 1
ATOM 716 O O . THR A 1 95 ? -4.528 2.222 -4.118 1.00 96.50 95 THR A O 1
ATOM 719 N N . ASP A 1 96 ? -6.681 2.871 -4.271 1.00 96.69 96 ASP A N 1
ATOM 720 C CA . ASP A 1 96 ? -6.487 4.227 -3.776 1.00 96.69 96 ASP A CA 1
ATOM 721 C C . ASP A 1 96 ? -6.722 4.258 -2.271 1.00 96.69 96 ASP A C 1
ATOM 723 O O . ASP A 1 96 ? -7.794 3.904 -1.764 1.00 96.69 96 ASP A O 1
ATOM 727 N N . TYR A 1 97 ? -5.706 4.706 -1.546 1.00 97.38 97 TYR A N 1
ATOM 728 C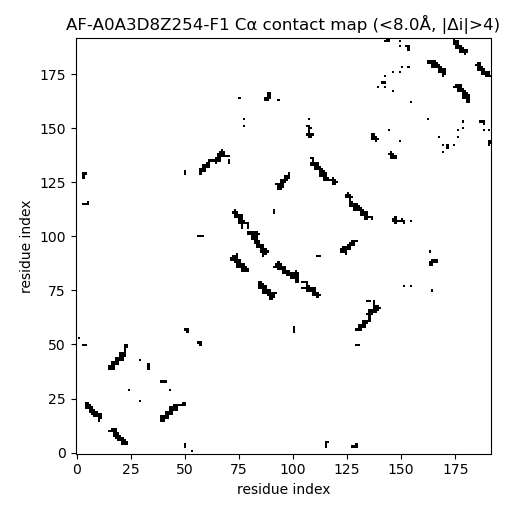 CA . TYR A 1 97 ? -5.759 4.842 -0.104 1.00 97.38 97 TYR A CA 1
ATOM 729 C C . TYR A 1 97 ? -5.797 6.309 0.293 1.00 97.38 97 TYR A C 1
ATOM 731 O O . TYR A 1 97 ? -4.905 7.085 -0.050 1.00 97.38 97 TYR A O 1
ATOM 739 N N . SER A 1 98 ? -6.776 6.672 1.117 1.00 96.44 98 SER A N 1
ATOM 740 C CA . SER A 1 98 ? -6.690 7.888 1.924 1.00 96.44 98 SER A CA 1
ATOM 741 C C . SER A 1 98 ? -5.631 7.707 3.015 1.00 96.44 98 SER A C 1
ATOM 743 O O . SER A 1 98 ? -5.629 6.725 3.763 1.00 96.44 98 SER A O 1
ATOM 745 N N . PHE A 1 99 ? -4.687 8.642 3.079 1.00 96.00 99 PHE A N 1
ATOM 746 C CA . PHE A 1 99 ? -3.560 8.609 3.999 1.00 96.00 99 PHE A CA 1
ATOM 747 C C . PHE A 1 99 ? -2.981 10.020 4.198 1.00 96.00 99 PHE A C 1
ATOM 749 O O . PHE A 1 99 ? -2.408 10.575 3.262 1.00 96.00 99 PHE A O 1
ATOM 756 N N . PRO A 1 100 ? -3.068 10.612 5.406 1.00 93.69 100 PRO A N 1
ATOM 757 C CA . 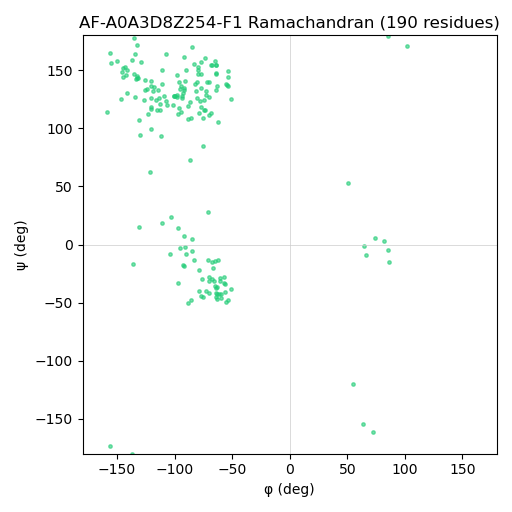PRO A 1 100 ? -2.640 11.997 5.642 1.00 93.69 100 PRO A CA 1
ATOM 758 C C . PRO A 1 100 ? -1.176 12.292 5.290 1.00 93.69 100 PRO A C 1
ATOM 760 O O . PRO A 1 100 ? -0.833 13.419 4.959 1.00 93.69 100 PRO A O 1
ATOM 763 N N . GLU A 1 101 ? -0.308 11.283 5.368 1.00 95.12 101 GLU A N 1
ATOM 764 C CA . GLU A 1 101 ? 1.131 11.413 5.113 1.00 95.12 101 GLU A CA 1
ATOM 765 C C . GLU A 1 101 ? 1.511 11.007 3.675 1.00 95.12 101 GLU A C 1
ATOM 767 O O . GLU A 1 101 ? 2.686 10.800 3.384 1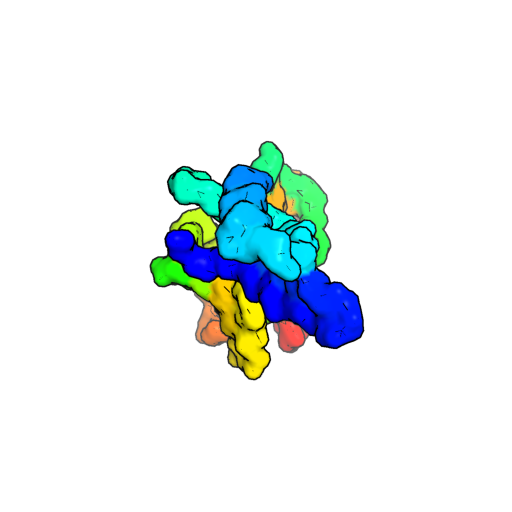.00 95.12 101 GLU A O 1
ATOM 772 N N . ALA A 1 102 ? 0.538 10.875 2.764 1.00 96.81 102 ALA A N 1
ATOM 773 C CA . ALA A 1 102 ? 0.761 10.395 1.397 1.00 96.81 102 ALA A CA 1
ATOM 774 C C . ALA A 1 102 ? 1.782 11.220 0.601 1.00 96.81 102 ALA A C 1
ATOM 776 O O . ALA A 1 102 ? 2.557 10.664 -0.174 1.00 96.81 102 ALA A O 1
ATOM 777 N N . ASN A 1 103 ? 1.853 12.528 0.844 1.00 95.62 103 ASN A N 1
ATOM 778 C CA . ASN A 1 103 ? 2.828 13.426 0.224 1.00 95.62 103 ASN A CA 1
ATOM 779 C C . ASN A 1 103 ? 4.294 13.134 0.611 1.00 95.62 103 ASN A C 1
ATOM 781 O O . ASN A 1 103 ? 5.208 13.649 -0.029 1.00 95.62 103 ASN A O 1
ATOM 785 N N . GLN A 1 104 ? 4.534 12.327 1.649 1.00 95.94 104 GLN A N 1
ATOM 786 C CA . GLN A 1 104 ? 5.870 11.872 2.045 1.00 95.94 104 GLN A CA 1
ATOM 787 C C . GLN A 1 104 ? 6.279 10.562 1.354 1.00 95.94 104 GLN A C 1
ATOM 789 O O . GLN A 1 104 ? 7.429 10.134 1.481 1.00 95.94 104 GLN A O 1
ATOM 794 N N . LEU A 1 105 ? 5.359 9.909 0.635 1.00 97.56 105 LEU A N 1
ATOM 795 C CA . LEU A 1 105 ? 5.658 8.732 -0.172 1.00 97.56 105 LEU A CA 1
ATOM 796 C C . LEU A 1 105 ? 6.294 9.150 -1.500 1.00 97.56 105 LEU A C 1
ATOM 798 O O . LEU A 1 105 ? 6.076 10.244 -2.015 1.00 97.56 105 LEU A O 1
ATOM 802 N N . THR A 1 106 ? 7.108 8.263 -2.063 1.00 96.88 106 THR A N 1
ATOM 803 C CA . THR A 1 106 ? 7.797 8.504 -3.334 1.00 96.88 106 THR A CA 1
ATOM 804 C C . THR A 1 106 ? 7.260 7.550 -4.388 1.00 96.88 106 THR A C 1
ATOM 806 O O . THR A 1 106 ? 7.280 6.336 -4.185 1.00 96.88 106 THR A O 1
ATOM 809 N N . VAL A 1 107 ? 6.810 8.102 -5.517 1.00 96.75 107 VAL A N 1
ATOM 810 C CA . VAL A 1 107 ? 6.376 7.326 -6.686 1.00 96.75 107 VAL A CA 1
ATOM 811 C C . VAL A 1 107 ? 7.483 6.361 -7.119 1.00 96.75 107 VAL A C 1
ATOM 813 O O . VAL A 1 107 ? 8.665 6.702 -7.129 1.00 96.75 107 VAL A O 1
ATOM 816 N N . GLY A 1 108 ? 7.086 5.136 -7.441 1.00 96.50 108 GLY A N 1
ATOM 817 C CA . GLY A 1 108 ? 7.948 4.014 -7.780 1.00 96.50 108 GLY A CA 1
ATOM 818 C C . GLY A 1 108 ? 8.453 3.211 -6.585 1.00 96.50 108 GLY A C 1
ATOM 819 O O . GLY A 1 108 ? 8.897 2.082 -6.775 1.00 96.50 108 GLY A O 1
ATOM 820 N N . ARG A 1 109 ? 8.368 3.712 -5.344 1.00 97.38 109 ARG A N 1
ATOM 821 C CA . ARG A 1 109 ? 8.770 2.908 -4.178 1.00 97.38 109 ARG A CA 1
ATOM 822 C C . ARG A 1 109 ? 7.778 1.779 -3.938 1.00 97.38 109 ARG A C 1
ATOM 824 O O . ARG A 1 109 ? 6.565 1.966 -4.020 1.00 97.38 109 ARG A O 1
ATOM 831 N N . ARG A 1 110 ? 8.321 0.618 -3.584 1.00 97.62 110 ARG A N 1
ATOM 832 C CA . ARG A 1 110 ? 7.545 -0.538 -3.156 1.00 97.62 110 ARG A CA 1
ATOM 833 C C . ARG A 1 110 ? 7.161 -0.411 -1.682 1.00 97.62 110 ARG A C 1
ATOM 835 O O . ARG A 1 110 ? 8.011 -0.107 -0.839 1.00 97.62 110 ARG A O 1
ATOM 842 N N . VAL A 1 111 ? 5.893 -0.652 -1.376 1.00 98.38 111 VAL A N 1
ATOM 843 C CA . VAL A 1 111 ? 5.317 -0.525 -0.038 1.00 98.38 111 VAL A CA 1
ATOM 844 C C . VAL A 1 111 ? 4.394 -1.695 0.288 1.00 98.38 111 VAL A C 1
ATOM 846 O O . VAL A 1 111 ? 3.877 -2.359 -0.608 1.00 98.38 111 VAL A O 1
ATOM 849 N N . ARG A 1 112 ? 4.167 -1.924 1.581 1.00 98.06 112 ARG A N 1
ATOM 850 C CA . ARG A 1 112 ? 3.043 -2.721 2.088 1.00 98.06 112 ARG A CA 1
ATOM 851 C C . ARG A 1 112 ? 2.077 -1.805 2.810 1.00 98.06 112 ARG A C 1
ATOM 853 O O . ARG A 1 112 ? 2.519 -0.933 3.568 1.00 98.06 112 ARG A O 1
ATOM 860 N N . VAL A 1 113 ? 0.785 -2.016 2.601 1.00 97.31 113 VAL A N 1
ATOM 861 C CA . VAL A 1 113 ? -0.245 -1.175 3.211 1.00 97.31 113 VAL A CA 1
ATOM 862 C C . VAL A 1 113 ? -1.040 -1.987 4.226 1.00 97.31 113 VAL A C 1
ATOM 864 O O . VAL A 1 113 ? -1.660 -2.993 3.903 1.00 97.31 113 VAL A O 1
ATOM 867 N N . GLU A 1 114 ? -1.044 -1.536 5.480 1.00 95.56 114 GLU A N 1
ATOM 868 C CA . GLU A 1 114 ? -2.023 -2.013 6.459 1.00 95.56 114 GLU A CA 1
ATOM 869 C C . GLU A 1 114 ? -3.254 -1.118 6.341 1.00 95.56 114 GLU A C 1
ATOM 871 O O . GLU A 1 114 ? -3.206 0.054 6.720 1.00 95.56 114 GLU A O 1
ATOM 876 N N . ALA A 1 115 ? -4.341 -1.646 5.784 1.00 93.31 115 ALA A N 1
ATOM 877 C CA . ALA A 1 115 ? -5.599 -0.921 5.656 1.00 93.31 115 ALA A CA 1
ATOM 878 C C . ALA A 1 115 ? -6.333 -0.783 7.004 1.00 93.31 115 ALA A C 1
ATOM 880 O O . ALA A 1 115 ? -6.096 -1.532 7.953 1.00 93.31 115 ALA A O 1
ATOM 881 N N . THR A 1 116 ? -7.256 0.173 7.079 1.00 89.75 116 THR A N 1
ATOM 882 C CA . THR A 1 116 ? -8.190 0.343 8.200 1.00 89.75 116 THR A CA 1
ATOM 883 C C . THR A 1 116 ? -9.609 0.554 7.686 1.00 89.75 116 THR A C 1
ATOM 885 O O . THR A 1 116 ? -9.821 1.223 6.674 1.00 89.75 116 THR A O 1
ATOM 888 N N . GLY A 1 117 ? -10.587 -0.022 8.386 1.00 86.44 117 GLY A N 1
ATOM 889 C CA . GLY A 1 117 ? -11.983 -0.022 7.954 1.00 86.44 117 GLY A CA 1
ATOM 890 C C . GLY A 1 117 ? -12.250 -0.944 6.759 1.00 86.44 117 GLY A C 1
ATOM 891 O O . GLY A 1 117 ? -11.493 -1.872 6.484 1.00 86.44 117 GLY A O 1
ATOM 892 N N . GLY A 1 118 ? -13.375 -0.715 6.081 1.00 87.56 118 GLY A N 1
ATOM 893 C CA . GLY A 1 118 ? -13.739 -1.455 4.873 1.00 87.56 118 GLY A CA 1
ATOM 894 C C . GLY A 1 118 ? -13.000 -0.943 3.637 1.00 87.56 118 GLY A C 1
ATOM 895 O O . GLY A 1 118 ? -12.702 0.246 3.536 1.00 87.56 118 GLY A O 1
ATOM 896 N N . ILE A 1 119 ? -12.760 -1.840 2.681 1.00 92.62 119 ILE A N 1
ATOM 897 C CA . ILE A 1 119 ? -12.330 -1.494 1.324 1.00 92.62 119 ILE A CA 1
ATOM 898 C C . ILE A 1 119 ? -13.568 -1.506 0.428 1.00 92.62 119 ILE A C 1
ATOM 900 O O . ILE A 1 119 ? -14.312 -2.486 0.413 1.00 92.62 119 ILE A O 1
ATOM 904 N N . ALA A 1 120 ? -13.809 -0.417 -0.299 1.00 94.44 120 ALA A N 1
ATOM 905 C CA . ALA A 1 120 ? -14.884 -0.358 -1.275 1.00 94.44 120 ALA A CA 1
ATOM 906 C C . ALA A 1 120 ? -14.516 -1.191 -2.507 1.00 94.44 120 ALA A C 1
ATOM 908 O O . ALA A 1 120 ? -13.447 -1.014 -3.100 1.00 94.44 120 ALA A O 1
ATOM 909 N N . GLU A 1 121 ? -15.426 -2.080 -2.897 1.00 92.12 121 GLU A N 1
ATOM 910 C CA . GLU A 1 121 ? -15.282 -2.942 -4.069 1.00 92.12 121 GLU A CA 1
ATOM 911 C C . GLU A 1 121 ? -15.507 -2.136 -5.359 1.00 92.12 121 GLU A C 1
ATOM 913 O O . GLU A 1 121 ? -16.605 -2.073 -5.913 1.00 92.12 121 GLU A O 1
ATOM 918 N N . SER A 1 122 ? -14.446 -1.487 -5.830 1.00 92.56 122 SER A N 1
ATOM 919 C CA . SER A 1 122 ? -14.363 -0.787 -7.115 1.00 92.56 122 SER A CA 1
ATOM 920 C C . SER A 1 122 ? -13.046 -1.123 -7.819 1.00 92.56 122 SER A C 1
ATOM 922 O O . SER A 1 122 ? -12.223 -1.867 -7.285 1.00 92.56 122 SER A O 1
ATOM 924 N N . TYR A 1 123 ? -12.835 -0.596 -9.029 1.00 88.94 123 TYR A N 1
ATOM 925 C CA . TYR A 1 123 ? -11.559 -0.739 -9.730 1.00 88.94 123 TYR A CA 1
ATOM 926 C C . TYR A 1 123 ? -11.059 0.622 -10.252 1.00 88.94 123 TYR A C 1
ATOM 928 O O . TYR A 1 123 ? -11.645 1.132 -11.211 1.00 88.94 123 TYR A O 1
ATOM 936 N N . PRO A 1 124 ? -10.012 1.215 -9.636 1.00 93.12 124 PRO A N 1
ATOM 937 C CA . PRO A 1 124 ? -9.298 0.722 -8.448 1.00 93.12 124 PRO A CA 1
ATOM 938 C C . PRO A 1 124 ? -10.190 0.679 -7.199 1.00 93.12 124 PRO A C 1
ATOM 940 O O . PRO A 1 124 ? -11.181 1.412 -7.096 1.00 93.12 124 PRO A O 1
ATOM 943 N N . ALA A 1 125 ? -9.852 -0.202 -6.258 1.00 96.19 125 ALA A N 1
ATOM 944 C CA . ALA A 1 125 ? -10.518 -0.263 -4.961 1.00 96.19 125 ALA A CA 1
ATOM 945 C C . ALA A 1 125 ? -10.254 1.030 -4.175 1.00 96.19 125 ALA A C 1
ATOM 947 O O . ALA A 1 125 ? -9.284 1.733 -4.451 1.00 96.19 125 ALA A O 1
ATOM 948 N N . GLN A 1 126 ? -11.105 1.355 -3.204 1.00 96.56 126 GLN A N 1
ATOM 949 C CA . GLN A 1 126 ? -10.946 2.573 -2.397 1.00 96.56 126 GLN A CA 1
ATOM 950 C C . GLN A 1 126 ? -10.894 2.219 -0.914 1.00 96.56 126 GLN A C 1
ATOM 952 O O . GLN A 1 126 ? -11.731 1.458 -0.428 1.00 96.56 126 GLN A O 1
ATOM 957 N N . GLY A 1 127 ? -9.939 2.783 -0.179 1.00 95.25 127 GLY A N 1
ATOM 958 C CA . GLY A 1 127 ? -9.755 2.480 1.237 1.00 95.25 127 GLY A CA 1
ATOM 959 C C . GLY A 1 127 ? -9.049 3.574 2.029 1.00 95.25 127 GLY A C 1
ATOM 960 O O . GLY A 1 127 ? -8.770 4.673 1.545 1.00 95.25 127 GLY A O 1
ATOM 961 N N . ALA A 1 128 ? -8.741 3.262 3.283 1.00 94.94 128 ALA A N 1
ATOM 962 C CA . ALA A 1 128 ? -7.895 4.085 4.139 1.00 94.94 128 ALA A CA 1
ATOM 963 C C . ALA A 1 128 ? -6.677 3.278 4.587 1.00 94.94 128 ALA A C 1
ATOM 965 O O . ALA A 1 128 ? -6.803 2.111 4.964 1.00 94.94 128 ALA A O 1
ATOM 966 N N . ALA A 1 129 ? -5.500 3.900 4.554 1.00 95.38 129 ALA A N 1
ATOM 967 C CA . ALA A 1 129 ? -4.282 3.293 5.067 1.00 95.38 129 ALA A CA 1
ATOM 968 C C . ALA A 1 129 ? -4.077 3.676 6.536 1.00 95.38 129 ALA A C 1
ATOM 970 O O . ALA A 1 129 ? -4.152 4.842 6.935 1.00 95.38 129 ALA A O 1
ATOM 971 N N . LYS A 1 130 ? -3.767 2.669 7.344 1.00 94.56 130 LYS A N 1
ATOM 972 C CA . LYS A 1 130 ? -3.366 2.813 8.739 1.00 94.56 130 LYS A CA 1
ATOM 973 C C . LYS A 1 130 ? -1.867 3.011 8.861 1.00 94.56 130 LYS A C 1
ATOM 975 O O . LYS A 1 130 ? -1.439 3.952 9.522 1.00 94.56 130 LYS A O 1
ATOM 980 N N . PHE A 1 131 ? -1.106 2.138 8.202 1.00 96.75 131 PHE A N 1
ATOM 981 C CA . PHE A 1 131 ? 0.348 2.177 8.101 1.00 96.75 131 PHE A CA 1
ATOM 982 C C . PHE A 1 131 ? 0.780 1.921 6.665 1.00 96.75 131 PHE A C 1
ATOM 984 O O . PHE A 1 131 ? 0.172 1.117 5.957 1.00 96.75 131 PHE A O 1
ATOM 991 N N . VAL A 1 132 ? 1.876 2.568 6.276 1.00 97.88 132 VAL A N 1
ATOM 992 C CA . VAL A 1 132 ? 2.561 2.306 5.009 1.00 97.88 132 VAL A CA 1
ATOM 993 C C . VAL A 1 132 ? 4.002 1.932 5.325 1.00 97.88 132 VAL A C 1
ATOM 995 O O . VAL A 1 132 ? 4.775 2.747 5.828 1.00 97.88 132 VAL A O 1
ATOM 998 N N . GLU A 1 133 ? 4.363 0.679 5.072 1.00 98.19 133 GLU A N 1
ATOM 999 C CA . GLU A 1 133 ? 5.719 0.174 5.268 1.00 98.19 133 GLU A CA 1
ATOM 1000 C C . GLU A 1 133 ? 6.490 0.261 3.955 1.00 98.19 133 GLU A C 1
ATOM 1002 O O . GLU A 1 133 ? 6.155 -0.416 2.987 1.00 98.19 133 GLU A O 1
ATOM 1007 N N . ILE A 1 134 ? 7.522 1.104 3.917 1.00 98.38 134 ILE A N 1
ATOM 1008 C CA . ILE A 1 134 ? 8.403 1.242 2.758 1.00 98.38 134 ILE A CA 1
ATOM 1009 C C . ILE A 1 134 ? 9.422 0.105 2.792 1.00 98.38 134 ILE A C 1
ATOM 1011 O O . ILE A 1 134 ? 10.140 -0.063 3.778 1.00 98.38 134 ILE A O 1
ATOM 1015 N N . LEU A 1 135 ? 9.520 -0.650 1.699 1.00 97.88 135 LEU A N 1
ATOM 1016 C CA . LEU A 1 135 ? 10.487 -1.740 1.587 1.00 97.88 135 LEU A CA 1
ATOM 1017 C C . LEU A 1 135 ? 11.872 -1.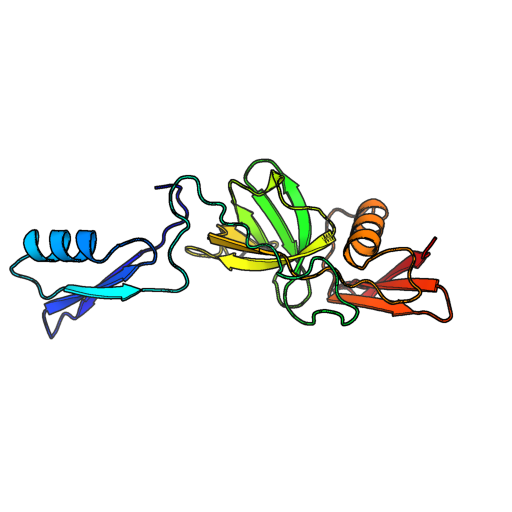217 1.153 1.00 97.88 135 LEU A C 1
ATOM 1019 O O . LEU A 1 135 ? 11.965 -0.153 0.527 1.00 97.88 135 LEU A O 1
ATOM 1023 N N . PRO A 1 136 ? 12.971 -1.928 1.473 1.00 98.00 136 PRO A N 1
ATOM 1024 C CA . PRO A 1 136 ? 14.292 -1.611 0.930 1.00 98.00 136 PRO A CA 1
ATOM 1025 C C . PRO A 1 136 ? 14.249 -1.543 -0.600 1.00 98.00 136 PRO A C 1
ATOM 1027 O O . PRO A 1 136 ? 13.622 -2.383 -1.242 1.00 98.00 136 PRO A O 1
ATOM 1030 N N . ASP A 1 137 ? 14.887 -0.533 -1.187 1.00 97.81 137 ASP A N 1
ATOM 1031 C CA . ASP A 1 137 ? 14.889 -0.349 -2.637 1.00 97.81 137 ASP A CA 1
ATOM 1032 C C . ASP A 1 137 ? 15.811 -1.368 -3.305 1.00 97.81 137 ASP A C 1
ATOM 1034 O O . ASP A 1 137 ? 16.990 -1.476 -2.957 1.00 97.81 137 ASP A O 1
ATOM 1038 N N . TYR A 1 138 ? 15.290 -2.141 -4.253 1.00 97.75 138 TYR A N 1
ATOM 1039 C CA . TYR A 1 138 ? 16.108 -3.133 -4.935 1.00 97.75 138 TYR A CA 1
ATOM 1040 C C . TYR A 1 138 ? 17.065 -2.450 -5.909 1.00 97.75 138 TYR A C 1
ATOM 1042 O O . TYR A 1 138 ? 16.649 -1.849 -6.893 1.00 97.75 138 TYR A O 1
ATOM 1050 N N . HIS A 1 139 ? 18.365 -2.575 -5.655 1.00 97.81 139 HIS A N 1
ATOM 1051 C CA . HIS A 1 139 ? 19.408 -1.990 -6.489 1.00 97.81 139 HIS A CA 1
ATOM 1052 C C . HIS A 1 139 ? 20.463 -3.048 -6.831 1.00 97.81 139 HIS A C 1
ATOM 1054 O O . HIS A 1 139 ? 21.392 -3.253 -6.051 1.00 97.81 139 HIS A O 1
ATOM 1060 N N . PRO A 1 140 ? 20.360 -3.741 -7.978 1.00 96.25 140 PRO A N 1
ATOM 1061 C CA . PRO A 1 140 ? 21.363 -4.707 -8.425 1.00 96.25 140 PRO A CA 1
ATOM 1062 C C . PRO A 1 140 ? 22.784 -4.112 -8.460 1.00 96.25 140 PRO A C 1
ATOM 1064 O O . PRO A 1 140 ? 22.963 -2.931 -8.731 1.00 96.25 140 PRO A O 1
ATOM 1067 N N . VAL A 1 141 ? 23.818 -4.933 -8.226 1.00 90.38 141 VAL A N 1
ATOM 1068 C CA . VAL A 1 141 ? 25.227 -4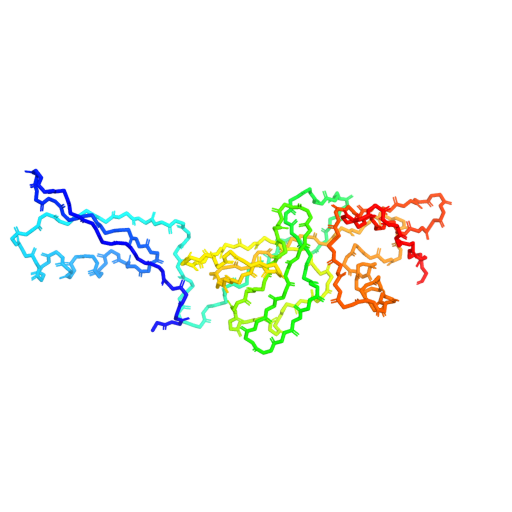.477 -8.104 1.00 90.38 141 VAL A CA 1
ATOM 1069 C C . VAL A 1 141 ? 25.726 -3.688 -9.323 1.00 90.38 141 VAL A C 1
ATOM 1071 O O . VAL A 1 141 ? 26.506 -2.758 -9.160 1.00 90.38 141 VAL A O 1
ATOM 1074 N N . ASN A 1 142 ? 25.260 -4.040 -10.523 1.00 89.00 142 ASN A N 1
ATOM 1075 C CA . ASN A 1 142 ? 25.693 -3.436 -11.787 1.00 89.00 142 ASN A CA 1
ATOM 1076 C C . ASN A 1 142 ? 24.597 -2.582 -12.440 1.00 89.00 142 ASN A C 1
ATOM 1078 O O . ASN A 1 142 ? 24.634 -2.387 -13.653 1.00 89.00 142 ASN A O 1
ATOM 1082 N N . ALA A 1 143 ? 23.586 -2.169 -11.676 1.00 96.44 143 ALA A N 1
ATOM 1083 C CA . ALA A 1 143 ? 22.552 -1.285 -12.188 1.00 96.44 143 ALA A CA 1
ATOM 1084 C C . ALA A 1 143 ? 22.873 0.175 -11.842 1.00 96.44 143 ALA A C 1
ATOM 1086 O O . ALA A 1 143 ? 23.344 0.466 -10.741 1.00 96.44 143 ALA A O 1
ATOM 1087 N N . VAL A 1 144 ? 22.622 1.092 -12.770 1.00 97.31 144 VAL A N 1
ATOM 1088 C CA . VAL A 1 144 ? 22.672 2.541 -12.534 1.00 97.31 144 VAL A CA 1
ATOM 1089 C C . VAL A 1 144 ? 21.437 2.975 -11.751 1.00 97.31 144 VAL A C 1
ATOM 1091 O O . VAL A 1 144 ? 21.551 3.717 -10.777 1.00 97.31 144 VAL A O 1
ATOM 1094 N N . LEU A 1 145 ? 20.269 2.487 -12.165 1.00 97.88 145 LEU A N 1
ATOM 1095 C CA . LEU A 1 145 ? 18.981 2.745 -11.543 1.00 97.88 145 LEU A CA 1
ATOM 1096 C C . LEU A 1 145 ? 18.668 1.695 -10.474 1.00 97.88 145 LEU A C 1
ATOM 1098 O O . LEU A 1 145 ? 19.041 0.528 -10.603 1.00 97.88 145 LEU A O 1
ATOM 1102 N N . SER A 1 146 ? 17.912 2.091 -9.456 1.00 97.88 146 SER A N 1
ATOM 1103 C CA . SER A 1 146 ? 17.188 1.166 -8.581 1.00 97.88 146 SER A CA 1
ATOM 1104 C C . SER A 1 146 ? 15.826 0.766 -9.171 1.00 97.88 146 SER A C 1
ATOM 1106 O O . SER A 1 146 ? 15.350 1.366 -10.140 1.00 97.88 146 SER A O 1
ATOM 1108 N N . GLU A 1 147 ? 15.165 -0.228 -8.566 1.00 97.62 147 GLU A N 1
ATOM 1109 C CA . GLU A 1 147 ? 13.805 -0.653 -8.920 1.00 97.62 147 GLU A CA 1
ATOM 1110 C C . GLU A 1 147 ? 12.854 0.543 -8.879 1.00 97.62 147 GLU A C 1
ATOM 1112 O O . GLU A 1 147 ? 12.140 0.785 -9.853 1.00 97.62 147 GLU A O 1
ATOM 1117 N N . SER A 1 148 ? 12.894 1.342 -7.806 1.00 97.69 148 SER A N 1
ATOM 1118 C CA . SER A 1 148 ? 11.995 2.489 -7.691 1.00 97.69 148 SER A CA 1
ATOM 1119 C C . SER A 1 148 ? 12.221 3.547 -8.770 1.00 97.69 148 SER A C 1
ATOM 1121 O O . SER A 1 148 ? 11.258 4.104 -9.298 1.00 97.69 148 SER A O 1
ATOM 1123 N N . GLN A 1 149 ? 13.473 3.781 -9.169 1.00 98.06 149 GLN A N 1
ATOM 1124 C CA . GLN A 1 149 ? 13.802 4.717 -10.243 1.00 98.06 149 GLN A CA 1
ATOM 1125 C C . GLN A 1 149 ? 13.366 4.195 -11.614 1.00 98.06 149 GLN A C 1
ATOM 1127 O O . GLN A 1 149 ? 12.826 4.959 -12.417 1.00 98.06 149 GLN A O 1
ATOM 1132 N N . ALA A 1 150 ? 13.568 2.904 -11.888 1.00 97.38 150 ALA A N 1
ATOM 1133 C CA . ALA A 1 150 ? 13.108 2.276 -13.122 1.00 97.38 150 ALA A CA 1
ATOM 1134 C C . ALA A 1 150 ? 11.576 2.310 -13.230 1.00 97.38 150 ALA A C 1
ATOM 1136 O O . ALA A 1 150 ? 11.038 2.667 -14.278 1.00 97.38 150 ALA A O 1
ATOM 1137 N N . VAL A 1 151 ? 10.874 2.023 -12.130 1.00 96.25 151 VAL A N 1
ATOM 1138 C CA . VAL A 1 151 ? 9.412 2.114 -12.050 1.00 96.25 151 VAL A CA 1
ATOM 1139 C C . VAL A 1 151 ? 8.930 3.548 -12.244 1.00 96.25 151 VAL A C 1
ATOM 1141 O O . VAL A 1 151 ? 8.041 3.778 -13.059 1.00 96.25 151 VAL A O 1
ATOM 1144 N N . ALA A 1 152 ? 9.541 4.528 -11.575 1.00 95.88 152 ALA A N 1
ATOM 1145 C CA . ALA A 1 152 ? 9.188 5.934 -11.756 1.00 95.88 152 ALA A CA 1
ATOM 1146 C C . ALA A 1 152 ? 9.378 6.394 -13.214 1.00 95.88 152 ALA A C 1
ATOM 1148 O O . ALA A 1 152 ? 8.497 7.054 -13.768 1.00 95.88 152 ALA A O 1
ATOM 1149 N N . LYS A 1 153 ? 10.480 5.992 -13.871 1.00 95.50 153 LYS A N 1
ATOM 1150 C CA . LYS A 1 153 ? 10.694 6.247 -15.307 1.00 95.50 153 LYS A CA 1
ATOM 1151 C C . LYS A 1 153 ? 9.608 5.586 -16.166 1.00 95.50 153 LYS A C 1
ATOM 1153 O O . LYS A 1 153 ? 9.101 6.224 -17.086 1.00 95.50 153 LYS A O 1
ATOM 1158 N N . ALA A 1 154 ? 9.224 4.344 -15.867 1.00 93.75 154 ALA A N 1
ATOM 1159 C CA . ALA A 1 154 ? 8.174 3.637 -16.601 1.00 93.75 154 ALA A CA 1
ATOM 1160 C C . ALA A 1 154 ? 6.798 4.307 -16.465 1.00 93.75 154 ALA A C 1
ATOM 1162 O O . ALA A 1 154 ? 6.097 4.451 -17.465 1.00 93.75 154 ALA A O 1
ATOM 1163 N N . ILE A 1 155 ? 6.441 4.771 -15.262 1.00 92.19 155 ILE A N 1
ATOM 1164 C CA . ILE A 1 155 ? 5.206 5.530 -15.015 1.00 92.19 155 ILE A CA 1
ATOM 1165 C C . ILE A 1 155 ? 5.198 6.814 -15.855 1.00 92.19 155 ILE A C 1
ATOM 1167 O O . ILE A 1 155 ? 4.217 7.088 -16.535 1.00 92.19 155 ILE A O 1
ATOM 1171 N N . GLN A 1 156 ? 6.308 7.559 -15.880 1.00 89.69 156 GLN A N 1
ATOM 1172 C CA . GLN A 1 156 ? 6.422 8.804 -16.654 1.00 89.69 156 GLN A CA 1
ATOM 1173 C C . GLN A 1 156 ? 6.333 8.598 -18.173 1.00 89.69 156 GLN A C 1
ATOM 1175 O O . GLN A 1 156 ? 5.812 9.458 -18.881 1.00 89.69 156 GLN A O 1
ATOM 1180 N N . GLN A 1 157 ? 6.872 7.491 -18.693 1.00 86.81 157 GLN A N 1
ATOM 1181 C CA . GLN A 1 157 ? 6.830 7.177 -20.127 1.00 86.81 157 GLN A CA 1
ATOM 1182 C C . GLN A 1 157 ? 5.477 6.621 -20.576 1.00 86.81 157 GLN A C 1
ATOM 1184 O O . GLN A 1 157 ? 5.149 6.662 -21.765 1.00 86.81 157 GLN A O 1
ATOM 1189 N N . ASN A 1 158 ? 4.697 6.078 -19.646 1.00 80.31 158 ASN A N 1
ATOM 1190 C CA . ASN A 1 158 ? 3.407 5.504 -19.955 1.00 80.31 158 ASN A CA 1
ATOM 1191 C C . ASN A 1 158 ? 2.351 6.611 -20.110 1.00 80.31 158 ASN A C 1
ATOM 1193 O O . ASN A 1 158 ? 1.959 7.271 -19.158 1.00 80.31 158 ASN A O 1
ATOM 1197 N N . THR A 1 159 ? 1.848 6.774 -21.331 1.00 68.25 159 THR A N 1
ATOM 1198 C CA . THR A 1 159 ? 0.833 7.778 -21.691 1.00 68.25 159 THR A CA 1
ATOM 1199 C C . THR A 1 159 ? -0.607 7.332 -21.423 1.00 68.25 159 THR A C 1
ATOM 1201 O O . THR A 1 159 ? -1.542 8.024 -21.818 1.00 68.25 159 THR A O 1
ATOM 1204 N N . ARG A 1 160 ? -0.806 6.158 -20.810 1.00 70.00 160 ARG A N 1
ATOM 1205 C CA . ARG A 1 160 ? -2.130 5.645 -20.432 1.00 70.00 160 ARG A CA 1
ATOM 1206 C C . ARG A 1 160 ? -2.417 5.921 -18.965 1.00 70.00 160 ARG A C 1
ATOM 1208 O O . ARG A 1 160 ? -1.535 5.752 -18.134 1.00 70.00 160 ARG A O 1
ATOM 1215 N N . ASP A 1 161 ? -3.679 6.184 -18.662 1.00 66.50 161 ASP A N 1
ATOM 1216 C CA . ASP A 1 161 ? -4.118 6.618 -17.332 1.00 66.50 161 ASP A CA 1
ATOM 1217 C C . ASP A 1 161 ? -3.982 5.548 -16.233 1.00 66.50 161 ASP A C 1
ATOM 1219 O O . ASP A 1 161 ? -4.046 5.874 -15.054 1.00 66.50 161 ASP A O 1
ATOM 1223 N N . PHE A 1 162 ? -3.795 4.267 -16.583 1.00 73.00 162 PHE A N 1
ATOM 1224 C CA . PHE A 1 162 ? -3.795 3.182 -15.600 1.00 73.00 162 PHE A CA 1
ATOM 1225 C C . PHE A 1 162 ? -2.828 2.045 -15.960 1.00 73.00 162 PHE A C 1
ATOM 1227 O O . PHE A 1 162 ? -2.918 1.460 -17.045 1.00 73.00 162 PHE A O 1
ATOM 1234 N N . ILE A 1 163 ? -1.916 1.714 -15.038 1.00 83.25 163 ILE A N 1
ATOM 1235 C CA . ILE A 1 163 ? -1.033 0.541 -15.121 1.00 83.25 163 ILE A CA 1
ATOM 1236 C C . ILE A 1 163 ? -1.027 -0.221 -13.801 1.00 83.25 163 ILE A C 1
ATOM 1238 O O . ILE A 1 163 ? -1.034 0.375 -12.731 1.00 83.25 163 ILE A O 1
ATOM 1242 N N . VAL A 1 164 ? -0.957 -1.547 -13.884 1.00 90.19 164 VAL A N 1
ATOM 1243 C CA . VAL A 1 164 ? -0.676 -2.413 -12.737 1.00 90.19 164 VAL A CA 1
ATOM 1244 C C . VAL A 1 164 ? 0.583 -3.192 -13.065 1.00 90.19 164 VAL A C 1
ATOM 1246 O O . VAL A 1 164 ? 0.615 -3.944 -14.037 1.00 90.19 164 VAL A O 1
ATOM 1249 N N . ILE A 1 165 ? 1.633 -2.973 -12.278 1.00 91.81 165 ILE A N 1
ATOM 1250 C CA . ILE A 1 165 ? 2.935 -3.608 -12.481 1.00 91.81 165 ILE A CA 1
ATOM 1251 C C . ILE A 1 165 ? 2.915 -4.965 -11.783 1.00 91.81 165 ILE A C 1
ATOM 1253 O O . ILE A 1 165 ? 2.935 -5.049 -10.559 1.00 91.81 165 ILE A O 1
ATOM 1257 N N . GLU A 1 166 ? 2.889 -6.039 -12.558 1.00 89.88 166 GLU A N 1
ATOM 1258 C CA . GLU A 1 166 ? 2.899 -7.397 -12.021 1.00 89.88 166 GLU A CA 1
ATOM 1259 C C . GLU A 1 166 ? 4.305 -7.796 -11.568 1.00 89.88 166 GLU A C 1
ATOM 1261 O O . GLU A 1 166 ? 4.496 -8.333 -10.476 1.00 89.88 166 GLU A O 1
ATOM 1266 N N . LYS A 1 167 ? 5.314 -7.496 -12.393 1.00 92.19 167 LYS A N 1
ATOM 1267 C CA . LYS A 1 167 ? 6.694 -7.913 -12.144 1.00 92.19 167 LYS A CA 1
ATOM 1268 C C . LYS A 1 167 ? 7.689 -6.871 -12.617 1.00 92.19 167 LYS A C 1
ATOM 1270 O O . LYS A 1 167 ? 7.512 -6.271 -13.671 1.00 92.19 167 LYS A O 1
ATOM 1275 N N . VAL A 1 168 ? 8.781 -6.730 -11.872 1.00 95.31 168 VAL A N 1
ATOM 1276 C CA . VAL A 1 168 ? 9.946 -5.935 -12.264 1.00 95.31 168 VAL A CA 1
ATOM 1277 C C . VAL A 1 168 ? 11.182 -6.818 -12.180 1.00 95.31 168 VAL A C 1
ATOM 1279 O O . VAL A 1 168 ? 11.365 -7.557 -11.212 1.00 95.31 168 VAL A O 1
ATOM 1282 N N . ARG A 1 169 ? 12.023 -6.790 -13.215 1.00 95.44 169 ARG A N 1
ATOM 1283 C CA . ARG A 1 169 ? 13.304 -7.505 -13.226 1.00 95.44 169 ARG A CA 1
ATOM 1284 C C . ARG A 1 169 ? 14.380 -6.691 -13.925 1.00 95.44 169 ARG A C 1
ATOM 1286 O O . ARG A 1 169 ? 14.106 -6.030 -14.922 1.00 95.44 169 ARG A O 1
ATOM 1293 N N . TYR A 1 170 ? 15.611 -6.809 -13.445 1.00 97.25 170 TYR A N 1
ATOM 1294 C CA . TYR A 1 170 ? 16.782 -6.261 -14.120 1.00 97.25 170 TYR A CA 1
ATOM 1295 C C . TYR A 1 170 ? 17.449 -7.333 -14.990 1.00 97.25 170 TYR A C 1
ATOM 1297 O O . TYR A 1 170 ? 17.657 -8.464 -14.545 1.00 97.25 170 TYR A O 1
ATOM 1305 N N . GLU A 1 171 ? 17.790 -6.990 -16.231 1.00 96.44 171 GLU A N 1
ATOM 1306 C CA . GLU A 1 171 ? 18.504 -7.853 -17.170 1.00 96.44 171 GLU A CA 1
ATOM 1307 C C . GLU A 1 171 ? 19.910 -7.305 -17.435 1.00 96.44 171 GLU A C 1
ATOM 1309 O O . GLU A 1 171 ? 20.133 -6.478 -18.320 1.00 96.44 171 GLU A O 1
ATOM 1314 N N . ALA A 1 172 ? 20.879 -7.804 -16.664 1.00 94.12 172 ALA A N 1
ATOM 1315 C CA . ALA A 1 172 ? 22.243 -7.276 -16.640 1.00 94.12 172 ALA A CA 1
ATOM 1316 C C . ALA A 1 172 ? 22.977 -7.350 -17.991 1.00 94.12 172 ALA A C 1
ATOM 1318 O O . ALA A 1 172 ? 23.796 -6.487 -18.282 1.00 94.12 172 ALA A O 1
ATOM 1319 N N . THR A 1 173 ? 22.695 -8.351 -18.834 1.00 94.38 173 THR A N 1
ATOM 1320 C CA . THR A 1 173 ? 23.349 -8.502 -20.150 1.00 94.38 173 THR A CA 1
ATOM 1321 C C . THR A 1 173 ? 23.003 -7.367 -21.110 1.00 94.38 173 THR A C 1
ATOM 1323 O O . THR A 1 173 ? 23.814 -7.010 -21.959 1.00 94.38 173 THR A O 1
ATOM 1326 N N . ARG A 1 174 ? 21.794 -6.815 -20.985 1.00 95.44 174 ARG A N 1
ATOM 1327 C CA . ARG A 1 174 ? 21.279 -5.745 -21.843 1.00 95.44 174 ARG A CA 1
ATOM 1328 C C . ARG A 1 174 ? 21.296 -4.381 -21.151 1.00 95.44 174 ARG A C 1
ATOM 1330 O O . ARG A 1 174 ? 21.020 -3.394 -21.820 1.00 95.44 174 ARG A O 1
ATOM 1337 N N . SER A 1 175 ? 21.594 -4.332 -19.849 1.00 96.12 175 SER A N 1
ATOM 1338 C CA . SER A 1 175 ? 21.454 -3.133 -19.013 1.00 96.12 175 SER A CA 1
ATOM 1339 C C . SER A 1 175 ? 20.062 -2.512 -19.160 1.00 96.12 175 SER A C 1
ATOM 1341 O O . SER A 1 175 ? 19.908 -1.340 -19.499 1.00 96.12 175 SER A O 1
ATOM 1343 N N . VAL A 1 176 ? 19.027 -3.331 -18.954 1.00 97.50 176 VAL A N 1
ATOM 1344 C CA . VAL A 1 176 ? 17.627 -2.890 -19.017 1.00 97.50 176 VAL A CA 1
ATOM 1345 C C . VAL A 1 176 ? 16.832 -3.399 -17.825 1.00 97.50 176 VAL A C 1
ATOM 1347 O O . VAL A 1 176 ? 17.016 -4.523 -17.353 1.00 97.50 176 VAL A O 1
ATOM 1350 N N . TRP A 1 177 ? 15.901 -2.575 -17.373 1.00 97.81 177 TRP A N 1
ATOM 1351 C CA . TRP A 1 177 ? 14.813 -2.962 -16.493 1.00 97.81 177 TRP A CA 1
ATOM 1352 C C . TRP A 1 177 ? 13.603 -3.350 -17.327 1.00 97.81 177 TRP A C 1
ATOM 1354 O O . TRP A 1 177 ? 13.250 -2.658 -18.277 1.00 97.81 177 TRP A O 1
ATOM 1364 N N . ILE A 1 178 ? 12.966 -4.458 -16.968 1.00 96.56 178 ILE A N 1
ATOM 1365 C CA . ILE A 1 178 ? 11.792 -4.983 -17.660 1.00 96.56 178 ILE A CA 1
ATOM 1366 C C . ILE A 1 178 ? 10.654 -5.039 -16.656 1.00 96.56 178 ILE A C 1
ATOM 1368 O O . ILE A 1 178 ? 10.740 -5.743 -15.645 1.00 96.56 178 ILE A O 1
ATOM 1372 N N . LEU A 1 179 ? 9.601 -4.284 -16.953 1.00 95.00 179 LEU A N 1
ATOM 1373 C CA . LEU A 1 179 ? 8.368 -4.245 -16.187 1.00 95.00 179 LEU A CA 1
ATOM 1374 C C . LEU A 1 179 ? 7.287 -4.976 -16.973 1.00 95.00 179 LEU A C 1
ATOM 1376 O O . LEU A 1 179 ? 6.965 -4.581 -18.092 1.00 95.00 179 LEU A O 1
ATOM 1380 N N . THR A 1 180 ? 6.734 -6.029 -16.385 1.00 93.31 180 THR A N 1
ATOM 1381 C CA . THR A 1 180 ? 5.569 -6.739 -16.914 1.00 93.31 180 THR A CA 1
ATOM 1382 C C . THR A 1 180 ? 4.321 -6.161 -16.268 1.00 93.31 180 THR A C 1
ATOM 1384 O O . THR A 1 180 ? 4.242 -6.069 -15.040 1.00 93.31 180 THR A O 1
ATOM 1387 N N . LEU A 1 181 ? 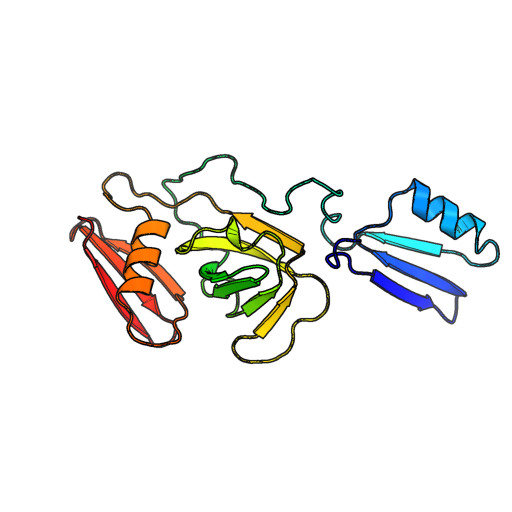3.369 -5.747 -17.096 1.00 90.94 181 LEU A N 1
ATOM 1388 C CA . LEU A 1 181 ? 2.073 -5.244 -16.659 1.00 90.94 181 LEU A CA 1
ATOM 1389 C C . LEU A 1 181 ? 1.044 -6.377 -16.599 1.00 90.94 181 LEU A C 1
ATOM 1391 O O . LEU A 1 181 ? 1.208 -7.403 -17.253 1.00 90.94 181 LEU A O 1
ATOM 1395 N N . ASN A 1 182 ? -0.052 -6.153 -15.876 1.00 87.56 182 ASN A N 1
ATOM 1396 C CA . ASN A 1 182 ? -1.155 -7.110 -15.737 1.00 87.56 182 ASN A CA 1
ATOM 1397 C C . ASN A 1 182 ? -1.888 -7.457 -17.051 1.00 87.56 182 ASN A C 1
ATOM 1399 O O . ASN A 1 182 ? -2.685 -8.389 -17.072 1.00 87.56 182 ASN A O 1
ATOM 1403 N N . ASP A 1 183 ? -1.661 -6.698 -18.125 1.00 86.56 183 ASP A N 1
ATOM 1404 C CA . ASP A 1 183 ? -2.169 -6.968 -19.475 1.00 86.56 183 ASP A CA 1
ATOM 1405 C C . ASP A 1 183 ? -1.096 -7.556 -20.411 1.00 86.56 183 ASP A C 1
ATOM 1407 O O . ASP A 1 183 ? -1.180 -7.413 -21.630 1.00 86.56 183 ASP A O 1
ATOM 1411 N N . GLU A 1 184 ? -0.072 -8.190 -19.827 1.00 85.50 184 GLU A N 1
ATOM 1412 C CA . GLU A 1 184 ? 1.069 -8.853 -20.480 1.00 85.50 184 GLU A CA 1
ATOM 1413 C C . GLU A 1 184 ? 2.004 -7.927 -21.274 1.00 85.50 184 GLU A C 1
ATOM 1415 O O . GLU A 1 184 ? 3.032 -8.368 -21.801 1.00 85.50 184 GLU A O 1
ATOM 1420 N N . ARG A 1 185 ? 1.713 -6.623 -21.343 1.00 89.69 185 ARG A N 1
ATOM 1421 C CA . ARG A 1 185 ? 2.633 -5.660 -21.951 1.00 89.69 185 ARG A CA 1
ATOM 1422 C C . ARG A 1 185 ? 3.928 -5.581 -21.154 1.00 89.69 185 ARG A C 1
ATOM 1424 O O . ARG A 1 185 ? 3.948 -5.684 -19.927 1.00 89.69 185 ARG A O 1
ATOM 1431 N N . MET A 1 186 ? 5.013 -5.323 -21.876 1.00 92.75 186 MET A N 1
ATOM 1432 C CA . MET A 1 186 ? 6.326 -5.081 -21.295 1.00 92.75 186 MET A CA 1
ATOM 1433 C C . MET A 1 186 ? 6.764 -3.647 -21.561 1.00 92.75 186 MET A C 1
ATOM 1435 O O . MET A 1 186 ? 6.681 -3.167 -22.692 1.00 92.75 186 MET A O 1
ATOM 1439 N N . ILE A 1 187 ? 7.253 -2.986 -20.517 1.00 93.31 187 ILE A N 1
ATOM 1440 C CA . ILE A 1 187 ? 7.964 -1.714 -20.620 1.00 93.31 187 ILE A CA 1
ATOM 1441 C C . ILE A 1 187 ? 9.435 -2.003 -20.341 1.00 93.31 187 ILE A C 1
ATOM 1443 O O . ILE A 1 187 ? 9.778 -2.556 -19.294 1.00 93.31 187 ILE A O 1
ATOM 1447 N N . GLU A 1 188 ? 10.297 -1.635 -21.286 1.00 95.94 188 GLU A N 1
ATOM 1448 C CA . GLU A 1 188 ? 11.744 -1.704 -21.114 1.00 95.94 188 GLU A CA 1
ATOM 1449 C C . GLU A 1 188 ? 12.289 -0.314 -20.788 1.00 95.94 188 GLU A C 1
ATOM 1451 O O . GLU A 1 188 ? 12.036 0.648 -21.512 1.00 95.94 188 GLU A O 1
ATOM 1456 N N . ILE A 1 189 ? 13.052 -0.216 -19.703 1.00 97.12 189 ILE A N 1
ATOM 1457 C CA . ILE A 1 189 ? 13.733 1.005 -19.285 1.00 97.12 189 ILE A CA 1
ATOM 1458 C C . ILE A 1 189 ? 15.229 0.755 -19.361 1.00 97.12 189 ILE A C 1
ATOM 1460 O O . ILE A 1 189 ? 15.771 -0.081 -18.640 1.00 97.12 189 ILE A O 1
ATOM 1464 N N . GLU A 1 190 ? 15.904 1.488 -20.238 1.00 96.62 190 GLU A N 1
ATOM 1465 C CA . GLU A 1 190 ? 17.359 1.441 -20.326 1.00 96.62 190 GLU A CA 1
ATOM 1466 C C . GLU A 1 190 ? 17.995 1.956 -19.033 1.00 96.62 190 GLU A C 1
ATOM 1468 O O . GLU A 1 190 ? 17.632 3.012 -18.501 1.00 96.62 190 GLU A O 1
ATOM 1473 N N . ASP A 1 191 ? 18.970 1.198 -18.547 1.00 95.62 191 ASP A N 1
ATOM 1474 C CA . ASP A 1 191 ? 19.716 1.479 -17.331 1.00 95.62 191 ASP A CA 1
ATOM 1475 C C . ASP A 1 191 ? 20.905 2.399 -17.639 1.00 95.62 191 ASP A C 1
ATOM 1477 O O . ASP A 1 191 ? 22.061 1.980 -17.712 1.00 95.62 191 ASP A O 1
ATOM 1481 N N . ARG A 1 192 ? 20.578 3.665 -17.912 1.00 87.44 192 ARG A N 1
ATOM 1482 C CA . ARG A 1 192 ? 21.519 4.751 -18.208 1.00 87.44 192 ARG A CA 1
ATOM 1483 C C . ARG A 1 192 ? 21.077 6.084 -17.610 1.00 87.44 192 ARG A C 1
ATOM 1485 O O . ARG A 1 192 ? 19.857 6.266 -17.337 1.00 87.44 192 ARG A O 1
#

Sequence (192 aa):
MDGRGSYTVSTDIITGVIEIGHDFLKTGQQKKLEKQFPDYALNFKQDGRMVAEPGQSAIIKPKENETKTPAEEGGFVLETSDGSFFVAGGTEGATDYSFPEANQLTVGRRVRVEATGGIAESYPAQGAAKFVEILPDYHPVNAVLSESQAVAKAIQQNTRDFIVIEKVRYEATRSVWILTLNDERMIEIEDR

Solvent-accessible surface area (backbone atoms only — not comparable to full-atom values): 10702 Å² total; per-residue (Å²): 128,92,77,45,64,44,74,47,78,49,66,43,86,87,79,57,35,34,40,36,39,26,17,70,78,46,74,74,53,50,56,49,49,46,67,74,40,71,93,46,56,74,45,80,41,79,50,83,69,68,55,61,54,95,93,50,73,43,65,40,75,45,96,45,73,58,31,76,62,77,77,80,67,26,16,28,27,75,43,65,39,91,37,23,32,32,32,21,14,54,68,33,66,51,31,38,27,39,25,83,64,22,68,79,58,57,60,21,38,44,30,39,74,43,70,31,77,72,67,46,94,52,90,60,21,42,38,32,41,45,34,40,36,38,54,48,38,29,38,50,94,89,48,78,49,35,49,28,54,46,42,37,52,52,57,73,70,48,90,61,98,76,84,40,48,52,44,76,47,78,40,78,95,74,41,30,35,43,34,34,31,78,82,76,48,73,49,77,38,73,50,118

Secondary structure (DSSP, 8-state):
--S---EEEEE-TTT-PEEEEESS--HHHHHHHHHHSTTS-EEEEE-SSPPPPTTS-SEE--SSSEESS--SSSEEEEEEETTEEEEEETTEEEEEEE-TTGGGS-TT-EEEEEEEEEEE-SSSEEEEEEEEEEPPEE--TT-SS-HHHHHHHHHHH--SS---EEEEEEETTTTEEEEEETTS-EEEEE--

Nearest PDB structures (foldseek):
  3k8r-assembly1_B  TM=8.981E-01  e=3.484E-01  Rhodospirillum rubrum ATCC 11170
  2bh1-assembly2_Y  TM=6.248E-01  e=4.513E+00  Vibrio cholerae
  5n8u-assembly1_A  TM=3.518E-01  e=3.130E+00  Drosophila melanogaster
  6o16-assembly2_B  TM=3.498E-01  e=3.536E+00  Mus musculus

Radius of gyration: 20.74 Å; Cα contacts (8 Å, |Δi|>4): 409; chains: 1; bounding box: 52×32×58 Å

pLDDT: mean 92.99, std 6.83, range [48.03, 98.38]

Foldseek 3Di:
DPPLKDWDWDADPVVRAIEIEIQADDPVNVVVVCVVCVVHHYHYDYDPHRFDDVPDDLEAEDPAQADQDDDQDFFFFLDFDQQWTFTAERNDHGEIAGHRCRVVDDGLWGWDFDFHDDWDPDVVIYGYGRHIYTDRWHDHPQFLDTRSRLRNVQSVPDPDPDWHFHDWDADNVQQWIWTQTPVRDIDIDHRD